Protein AF-A0A958TZC0-F1 (afdb_monomer)

Radius of gyration: 26.28 Å; Cα contacts (8 Å, |Δi|>4): 653; chains: 1; bounding box: 58×45×84 Å

Secondary structure (DSSP, 8-state):
--------------------------------EEEE---SS-EEEEEPPPSSTT-EEEEEETTEEEEEEE--SEEEE-SPPTT-EEEEEEEEE-SS-EEEEEEEEEPPP----EE-S-EEE-SHHHHHHHHTT---EESS-EEEE-TT----GGGTT--EESS-EEEES---SS-TT-TT--EESS-EEEE--TT----GGGGG--EE-S-EEEES-TT----GGGGG--B--S-EEEESSS----GGGSSSS---SEEEE--

Mean predicted aligned error: 11.19 Å

Structure (mmCIF, N/CA/C/O backbone):
data_AF-A0A958TZC0-F1
#
_entry.id   AF-A0A958TZC0-F1
#
loop_
_atom_site.group_PDB
_atom_site.id
_atom_site.type_symbol
_atom_site.label_atom_id
_atom_site.label_alt_id
_atom_site.label_comp_id
_atom_site.label_asym_id
_atom_site.label_entity_id
_atom_site.label_seq_id
_atom_site.pdbx_PDB_ins_code
_atom_site.Cartn_x
_atom_site.Cartn_y
_atom_site.Cartn_z
_atom_site.occupancy
_atom_site.B_iso_or_equiv
_atom_site.auth_seq_id
_atom_site.auth_comp_id
_atom_site.auth_asym_id
_atom_site.auth_atom_id
_atom_site.pdbx_PDB_model_num
ATOM 1 N N . MET A 1 1 ? 0.980 -31.247 -8.560 1.00 36.53 1 MET A N 1
ATOM 2 C CA . MET A 1 1 ? 0.652 -31.003 -9.982 1.00 36.53 1 MET A CA 1
ATOM 3 C C . MET A 1 1 ? 1.939 -30.654 -10.710 1.00 36.53 1 MET A C 1
ATOM 5 O O . MET A 1 1 ? 2.734 -29.902 -10.170 1.00 36.53 1 MET A O 1
ATOM 9 N N . LYS A 1 2 ? 2.202 -31.281 -11.861 1.00 31.52 2 LYS A N 1
ATOM 10 C CA . LYS A 1 2 ? 3.419 -31.061 -12.657 1.00 31.52 2 LYS A CA 1
ATOM 11 C C . LYS A 1 2 ? 3.259 -29.749 -13.431 1.00 31.52 2 LYS A C 1
ATOM 13 O O . LYS A 1 2 ? 2.457 -29.721 -14.360 1.00 31.52 2 LYS A O 1
ATOM 18 N N . TYR A 1 3 ? 3.981 -28.694 -13.067 1.00 36.88 3 TYR A N 1
ATOM 19 C CA . TYR A 1 3 ? 3.984 -27.466 -13.860 1.00 36.88 3 TYR A CA 1
ATOM 20 C C . TYR A 1 3 ? 4.872 -27.660 -15.090 1.00 36.88 3 TYR A C 1
ATOM 22 O O . TYR A 1 3 ? 6.067 -27.936 -14.987 1.00 36.88 3 TYR A O 1
ATOM 30 N N . LYS A 1 4 ? 4.251 -27.583 -16.270 1.00 31.69 4 LYS A N 1
ATOM 31 C CA . LYS A 1 4 ? 4.960 -27.398 -17.535 1.00 31.69 4 LYS A CA 1
ATOM 32 C C . LYS A 1 4 ? 5.464 -25.958 -17.546 1.00 31.69 4 LYS A C 1
ATOM 34 O O . LYS A 1 4 ? 4.662 -25.046 -17.699 1.00 31.69 4 LYS A O 1
ATOM 39 N N . LEU A 1 5 ? 6.772 -25.776 -17.403 1.00 29.75 5 LEU A N 1
ATOM 40 C CA . LEU A 1 5 ? 7.448 -24.529 -17.743 1.00 29.75 5 LEU A CA 1
ATOM 41 C C . LEU A 1 5 ? 7.323 -24.342 -19.266 1.00 29.75 5 LEU A C 1
ATOM 43 O O . LEU A 1 5 ? 8.081 -24.936 -20.034 1.00 29.75 5 LEU A O 1
ATOM 47 N N . LEU A 1 6 ? 6.302 -23.610 -19.717 1.00 31.83 6 LEU A N 1
ATOM 48 C CA . LEU A 1 6 ? 6.205 -23.168 -21.106 1.00 31.83 6 LEU A CA 1
ATOM 49 C C . LEU A 1 6 ? 7.121 -21.956 -21.271 1.00 31.83 6 LEU A C 1
ATOM 51 O O . LEU A 1 6 ? 6.711 -20.818 -21.085 1.00 31.83 6 LEU A O 1
ATOM 55 N N . ILE A 1 7 ? 8.379 -22.221 -21.619 1.00 34.59 7 ILE A N 1
ATOM 56 C CA . ILE A 1 7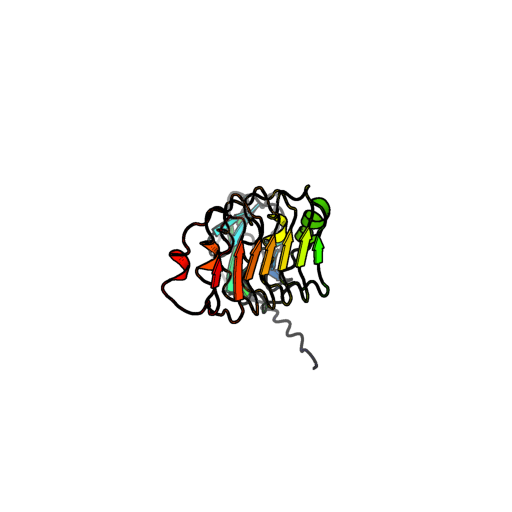 ? 9.281 -21.197 -22.143 1.00 34.59 7 ILE A CA 1
ATOM 57 C C . ILE A 1 7 ? 8.746 -20.822 -23.531 1.00 34.59 7 ILE A C 1
ATOM 59 O O . ILE A 1 7 ? 9.002 -21.522 -24.511 1.00 34.59 7 ILE A O 1
ATOM 63 N N . TYR A 1 8 ? 7.957 -19.751 -23.617 1.00 34.56 8 TYR A N 1
ATOM 64 C CA . TYR A 1 8 ? 7.626 -19.124 -24.894 1.00 34.56 8 TYR A CA 1
ATOM 65 C C . TYR A 1 8 ? 8.795 -18.231 -25.311 1.00 34.56 8 TYR A C 1
ATOM 67 O O . TYR A 1 8 ? 8.808 -17.032 -25.056 1.00 34.56 8 TYR A O 1
ATOM 75 N N . THR A 1 9 ? 9.801 -18.816 -25.960 1.00 36.97 9 THR A N 1
ATOM 76 C CA . THR A 1 9 ? 10.807 -18.036 -26.688 1.00 36.97 9 THR A CA 1
ATOM 77 C C . THR A 1 9 ? 10.150 -17.516 -27.967 1.00 36.97 9 THR A C 1
ATOM 79 O O . THR A 1 9 ? 10.047 -18.231 -28.965 1.00 36.97 9 THR A O 1
ATOM 82 N N . PHE A 1 10 ? 9.634 -16.287 -27.942 1.00 38.75 10 PHE A N 1
ATOM 83 C CA . PHE A 1 10 ? 9.100 -15.640 -29.140 1.00 38.75 10 PHE A CA 1
ATOM 84 C C . PHE A 1 10 ? 10.265 -15.049 -29.947 1.00 38.75 10 PHE A C 1
ATOM 86 O O . PHE A 1 10 ? 10.628 -13.887 -29.799 1.00 38.75 10 PHE A O 1
ATOM 93 N N . LEU A 1 11 ? 10.904 -15.882 -30.774 1.00 37.81 11 LEU A N 1
ATOM 94 C CA . LEU A 1 11 ? 11.972 -15.454 -31.678 1.00 37.81 11 LEU A CA 1
ATOM 95 C C . LEU A 1 11 ? 11.353 -14.859 -32.956 1.00 37.81 11 LEU A C 1
ATOM 97 O O . LEU A 1 11 ? 11.088 -15.578 -33.921 1.00 37.81 11 LEU A O 1
ATOM 101 N N . VAL A 1 12 ? 11.117 -13.545 -32.984 1.00 37.84 12 VAL A N 1
ATOM 102 C CA . VAL A 1 12 ? 10.737 -12.848 -34.225 1.00 37.84 12 VAL A CA 1
ATOM 103 C C . VAL A 1 12 ? 11.993 -12.634 -35.064 1.00 37.84 12 VAL A C 1
ATOM 105 O O . VAL A 1 12 ? 12.707 -11.652 -34.903 1.00 37.84 12 VAL A O 1
ATOM 108 N N . THR A 1 13 ? 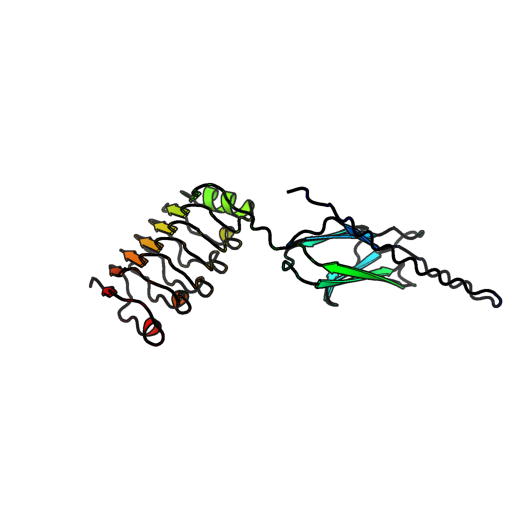12.273 -13.558 -35.982 1.00 36.56 13 THR A N 1
ATOM 109 C CA . THR A 1 13 ? 13.279 -13.339 -37.030 1.00 36.56 13 THR A CA 1
ATOM 110 C C . THR A 1 13 ? 12.600 -12.759 -38.267 1.00 36.56 13 THR A C 1
ATOM 112 O O . THR A 1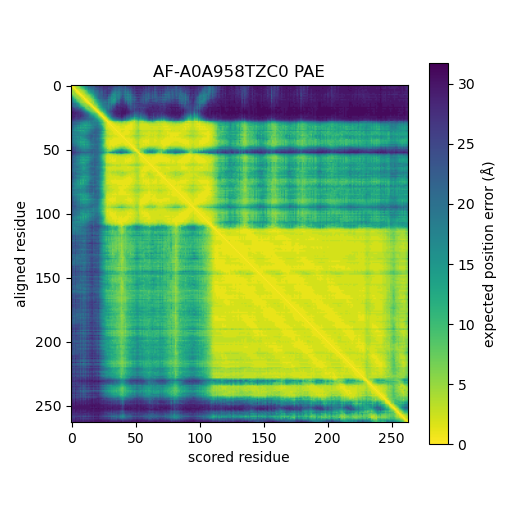 13 ? 12.077 -13.477 -39.115 1.00 36.56 13 THR A O 1
ATOM 115 N N . MET A 1 14 ? 12.596 -11.430 -38.388 1.00 34.50 14 MET A N 1
ATOM 116 C CA . MET A 1 14 ? 12.323 -10.766 -39.666 1.00 34.50 14 MET A CA 1
ATOM 117 C C . MET A 1 14 ? 13.601 -10.811 -40.512 1.00 34.50 14 MET A C 1
ATOM 119 O O . MET A 1 14 ? 14.447 -9.925 -40.435 1.00 34.50 14 MET A O 1
ATOM 123 N N . LEU A 1 15 ? 13.758 -11.864 -41.317 1.00 40.97 15 LEU A N 1
ATOM 124 C CA . LEU A 1 15 ? 14.707 -11.862 -42.430 1.00 40.97 15 LEU A CA 1
ATOM 125 C C . LEU A 1 15 ? 14.067 -11.112 -43.602 1.00 40.97 15 LEU A C 1
ATOM 127 O O . LEU A 1 15 ? 13.291 -11.688 -44.362 1.00 40.97 15 LEU A O 1
ATOM 131 N N . VAL A 1 16 ? 14.405 -9.834 -43.772 1.00 40.12 16 VAL A N 1
ATOM 132 C CA . VAL A 1 16 ? 14.179 -9.143 -45.047 1.00 40.12 16 VAL A CA 1
ATOM 133 C C . VAL A 1 16 ? 15.434 -9.322 -45.892 1.00 40.12 16 VAL A C 1
ATOM 135 O O . VAL A 1 16 ? 16.382 -8.548 -45.815 1.00 40.12 16 VAL A O 1
ATOM 138 N N . GLY A 1 17 ? 15.445 -10.392 -46.683 1.00 39.31 17 GLY A N 1
ATOM 139 C CA . GLY A 1 17 ? 16.346 -10.536 -47.817 1.00 39.31 17 GLY A CA 1
ATOM 140 C C . GLY A 1 17 ? 15.600 -10.159 -49.089 1.00 39.31 17 GLY A C 1
ATOM 141 O O . GLY A 1 17 ? 14.680 -10.869 -49.485 1.00 39.31 17 GLY A O 1
ATOM 142 N N . CYS A 1 18 ? 16.010 -9.076 -49.747 1.00 30.83 18 CYS A N 1
ATOM 143 C CA . CYS A 1 18 ? 15.698 -8.849 -51.154 1.00 30.83 18 CYS A CA 1
ATOM 144 C C . CYS A 1 18 ? 16.937 -8.318 -51.886 1.00 30.83 18 CYS A C 1
ATOM 146 O O . CYS A 1 18 ? 17.699 -7.509 -51.369 1.00 30.83 18 CYS A O 1
ATOM 148 N N . SER A 1 19 ? 17.152 -8.879 -53.071 1.00 44.19 19 SER A N 1
ATOM 149 C CA . SER A 1 19 ? 18.365 -8.851 -53.894 1.00 44.19 19 SER A CA 1
ATOM 150 C C . SER A 1 19 ? 18.426 -7.636 -54.831 1.00 44.19 19 SER A C 1
ATOM 152 O O . SER A 1 19 ? 17.415 -7.392 -55.477 1.00 44.19 19 SER A O 1
ATOM 154 N N . LYS A 1 20 ? 19.636 -7.047 -54.976 1.00 48.00 20 LYS A N 1
ATOM 155 C CA . LYS A 1 20 ? 20.255 -6.319 -56.128 1.00 48.00 20 LYS A CA 1
ATOM 156 C C . LYS A 1 20 ? 19.403 -5.284 -56.890 1.00 48.00 20 LYS A C 1
ATOM 158 O O . LYS A 1 20 ? 18.286 -5.563 -57.280 1.00 48.00 20 LYS A O 1
ATOM 163 N N . ASP A 1 21 ? 19.858 -4.096 -57.274 1.00 48.00 21 ASP A N 1
ATOM 164 C CA . ASP A 1 21 ? 21.173 -3.470 -57.445 1.00 48.00 21 ASP A CA 1
ATOM 165 C C . ASP A 1 21 ? 20.982 -1.956 -57.211 1.00 48.00 21 ASP A C 1
ATOM 167 O O . ASP A 1 21 ? 19.952 -1.402 -57.596 1.00 48.00 21 ASP A O 1
ATOM 171 N N . GLY A 1 22 ? 21.979 -1.274 -56.646 1.00 35.75 22 GLY A N 1
ATOM 172 C CA . GLY A 1 22 ? 21.979 0.187 -56.519 1.00 35.75 22 GLY A CA 1
ATOM 173 C C . GLY A 1 22 ? 22.725 0.637 -55.272 1.00 35.75 22 GLY A C 1
ATOM 174 O O . GLY A 1 22 ? 22.338 0.303 -54.161 1.00 35.75 22 GLY A O 1
ATOM 175 N N . SER A 1 23 ? 23.826 1.348 -55.474 1.00 49.72 23 SER A N 1
ATOM 176 C CA . SER A 1 23 ? 24.678 1.926 -54.440 1.00 49.72 23 SER A CA 1
ATOM 177 C C . SER A 1 23 ? 23.925 2.912 -53.542 1.00 49.72 23 SER A C 1
ATOM 179 O O . SER A 1 23 ? 23.722 4.052 -53.944 1.00 49.72 23 SER A O 1
ATOM 181 N N . ASP A 1 24 ? 23.596 2.478 -52.331 1.00 38.50 24 ASP A N 1
ATOM 182 C CA . ASP A 1 24 ? 23.462 3.311 -51.138 1.00 38.50 24 ASP A CA 1
ATOM 183 C C . ASP A 1 24 ? 23.944 2.444 -49.974 1.00 38.50 24 ASP A C 1
ATOM 185 O O . ASP A 1 24 ? 23.228 1.568 -49.490 1.00 38.50 24 ASP A O 1
ATOM 189 N N . ASP A 1 25 ? 25.196 2.639 -49.561 1.00 45.25 25 ASP A N 1
ATOM 190 C CA . ASP A 1 25 ? 25.743 2.024 -48.350 1.00 45.25 25 ASP A CA 1
ATOM 191 C C . ASP A 1 25 ? 25.171 2.793 -47.146 1.00 45.25 25 ASP A C 1
ATOM 193 O O . ASP A 1 25 ? 25.855 3.550 -46.465 1.00 45.25 25 ASP A O 1
ATOM 197 N N . ASN A 1 26 ? 23.853 2.692 -46.954 1.00 46.41 26 ASN A N 1
ATOM 198 C CA . ASN A 1 26 ? 23.184 3.160 -45.752 1.00 46.41 26 ASN A CA 1
ATOM 199 C C . ASN A 1 26 ? 23.242 2.012 -44.745 1.00 46.41 26 ASN A C 1
ATOM 201 O O . ASN A 1 26 ? 22.294 1.235 -44.598 1.00 46.41 26 ASN A O 1
ATOM 205 N N . THR A 1 27 ? 24.405 1.839 -44.118 1.00 51.59 27 THR A N 1
ATOM 206 C CA . THR A 1 27 ? 24.628 0.812 -43.099 1.00 51.59 27 THR A CA 1
ATOM 207 C C . THR A 1 27 ? 23.952 1.216 -41.792 1.00 51.59 27 THR A C 1
ATOM 209 O O . THR A 1 27 ? 24.618 1.473 -40.793 1.00 51.59 27 THR A O 1
ATOM 212 N N . SER A 1 28 ? 22.617 1.256 -41.781 1.00 66.81 28 SER A N 1
ATOM 213 C CA . SER A 1 28 ? 21.858 1.296 -40.533 1.00 66.81 28 SER A CA 1
ATOM 214 C C . SER A 1 28 ? 22.276 0.093 -39.689 1.00 66.81 28 SER A C 1
ATOM 216 O O . SER A 1 28 ? 22.182 -1.061 -40.118 1.00 66.81 28 SER A O 1
ATOM 218 N N . PHE A 1 29 ? 22.797 0.359 -38.494 1.00 82.50 29 PHE A N 1
ATOM 219 C CA . PHE A 1 29 ? 23.205 -0.697 -37.582 1.00 82.50 29 PHE A CA 1
ATOM 220 C C . PHE A 1 29 ? 21.970 -1.399 -37.002 1.00 82.50 29 PHE A C 1
ATOM 222 O O . PHE A 1 29 ? 20.960 -0.775 -36.670 1.00 82.50 29 PH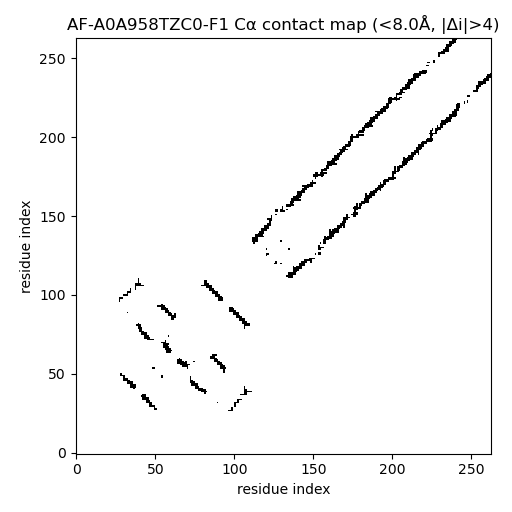E A O 1
ATOM 229 N N . THR A 1 30 ? 22.059 -2.716 -36.836 1.00 85.12 30 THR A N 1
ATOM 230 C CA . THR A 1 30 ? 20.969 -3.534 -36.289 1.00 85.12 30 THR A CA 1
ATOM 231 C C . THR A 1 30 ? 21.311 -4.047 -34.899 1.00 85.12 30 THR A C 1
ATOM 233 O O . THR A 1 30 ? 22.463 -4.378 -34.620 1.00 85.12 30 THR A O 1
ATOM 236 N N . PHE A 1 31 ? 20.299 -4.199 -34.053 1.00 92.88 31 PHE A N 1
ATOM 237 C CA . PHE A 1 31 ? 20.400 -4.906 -32.781 1.00 92.88 31 PHE A CA 1
ATOM 238 C C . PHE A 1 31 ? 19.139 -5.733 -32.537 1.00 92.88 31 PHE A C 1
ATOM 240 O O . PHE A 1 31 ? 18.144 -5.579 -33.241 1.00 92.88 31 PHE A O 1
ATOM 247 N N . GLN A 1 32 ? 19.205 -6.640 -31.568 1.00 93.81 32 GLN A N 1
ATOM 248 C CA . GLN A 1 32 ? 18.103 -7.516 -31.181 1.00 93.81 32 GLN A CA 1
ATOM 249 C C . GLN A 1 32 ? 17.691 -7.204 -29.751 1.00 93.81 32 GLN A C 1
ATOM 251 O O . GLN A 1 32 ? 18.552 -6.912 -28.924 1.00 93.81 32 GLN A O 1
ATOM 256 N N . VAL A 1 33 ? 16.391 -7.280 -29.480 1.00 97.00 33 VAL A N 1
ATOM 257 C CA . VAL A 1 33 ? 15.803 -7.074 -28.155 1.00 97.00 33 VAL A CA 1
ATOM 258 C C . VAL A 1 33 ? 15.155 -8.376 -27.709 1.00 97.00 33 VAL A C 1
ATOM 260 O O . VAL A 1 33 ? 14.454 -9.021 -28.485 1.00 97.00 33 VAL A O 1
ATOM 263 N N . GLU A 1 34 ? 15.374 -8.743 -26.455 1.00 97.44 34 GLU A N 1
ATOM 264 C CA . GLU A 1 34 ? 14.786 -9.911 -25.819 1.00 97.44 34 GLU A CA 1
ATOM 265 C C . GLU A 1 34 ? 14.192 -9.512 -24.468 1.00 97.44 34 GLU A C 1
ATOM 267 O O . GLU A 1 34 ? 14.785 -8.734 -23.717 1.00 97.44 34 GLU A O 1
ATOM 272 N N . VAL A 1 35 ? 13.016 -10.054 -24.156 1.00 97.88 35 VAL A N 1
ATOM 273 C CA . VAL A 1 35 ? 12.396 -9.917 -22.837 1.00 97.88 35 VAL A CA 1
ATOM 274 C C . VAL A 1 35 ? 12.705 -11.170 -22.021 1.00 97.88 35 VAL A C 1
ATOM 276 O O . VAL A 1 35 ? 12.524 -12.288 -22.502 1.00 97.88 35 VAL A O 1
ATOM 279 N N . GLN A 1 36 ? 13.147 -10.986 -20.782 1.00 96.50 36 GLN A N 1
ATOM 280 C CA . GLN A 1 36 ? 13.489 -12.043 -19.834 1.00 96.50 36 GLN A CA 1
ATOM 281 C C . GLN A 1 36 ? 13.021 -11.672 -18.421 1.00 96.50 36 GLN A C 1
ATOM 283 O O . GLN A 1 36 ? 12.733 -10.509 -18.135 1.00 96.50 36 GLN A O 1
ATOM 288 N N . ASN A 1 37 ? 12.993 -12.657 -17.516 1.00 94.31 37 ASN A N 1
ATOM 289 C CA . ASN A 1 37 ? 12.655 -12.468 -16.097 1.00 94.31 37 ASN A CA 1
ATOM 290 C C . ASN A 1 37 ? 11.347 -11.684 -15.896 1.00 94.31 37 ASN A C 1
ATOM 292 O O . ASN A 1 37 ? 11.311 -10.715 -15.138 1.00 94.31 37 ASN A O 1
ATOM 296 N N . VAL A 1 38 ? 10.304 -12.059 -16.639 1.00 95.12 38 VAL A N 1
ATOM 297 C CA . VAL A 1 38 ? 8.970 -11.487 -16.452 1.00 95.12 38 VAL A CA 1
ATOM 298 C C . VAL A 1 38 ? 8.378 -12.075 -15.178 1.00 95.12 38 VAL A C 1
ATOM 300 O O . VAL A 1 38 ? 8.413 -13.286 -15.000 1.00 95.12 38 VAL A O 1
ATOM 303 N N . THR A 1 39 ? 7.877 -11.217 -14.300 1.00 92.44 39 THR A N 1
ATOM 304 C CA . THR A 1 39 ? 7.119 -11.579 -13.100 1.00 92.44 39 THR A CA 1
ATOM 305 C C . THR A 1 39 ? 5.747 -10.904 -13.153 1.00 92.44 39 THR A C 1
ATOM 307 O O . THR A 1 39 ? 5.386 -10.260 -14.141 1.00 92.44 39 THR A O 1
ATOM 310 N N . ASP A 1 40 ? 4.978 -11.007 -12.076 1.00 88.56 40 ASP A N 1
ATOM 311 C CA . ASP A 1 40 ? 3.735 -10.261 -11.862 1.00 88.56 40 ASP A CA 1
ATOM 312 C C . ASP A 1 40 ? 3.928 -8.728 -11.830 1.00 88.56 40 ASP A C 1
ATOM 314 O O . ASP A 1 40 ? 2.976 -7.987 -12.042 1.00 88.56 40 ASP A O 1
ATOM 318 N N . ARG A 1 41 ? 5.147 -8.234 -11.573 1.00 90.69 41 ARG A N 1
ATOM 319 C CA . ARG A 1 41 ? 5.422 -6.804 -11.317 1.00 90.69 41 ARG A CA 1
ATOM 320 C C . ARG A 1 41 ? 6.704 -6.260 -11.936 1.00 90.69 41 ARG A C 1
ATOM 322 O O . ARG A 1 41 ? 7.036 -5.088 -11.741 1.00 90.69 41 ARG A O 1
ATOM 329 N N . ALA A 1 42 ? 7.444 -7.093 -12.655 1.00 94.81 42 ALA A N 1
ATOM 330 C CA . ALA A 1 42 ? 8.689 -6.698 -13.285 1.00 94.81 42 ALA A CA 1
ATOM 331 C C . ALA A 1 42 ? 8.917 -7.432 -14.606 1.00 94.81 42 ALA A C 1
ATOM 333 O O . ALA A 1 42 ? 8.393 -8.516 -14.840 1.00 94.81 42 ALA A O 1
ATOM 334 N N . ALA A 1 43 ? 9.731 -6.837 -15.469 1.00 97.44 43 ALA A N 1
ATOM 335 C CA . ALA A 1 43 ? 10.265 -7.496 -16.651 1.00 97.44 43 ALA A CA 1
ATOM 336 C C . ALA A 1 43 ? 11.616 -6.884 -16.996 1.00 97.44 43 ALA A C 1
ATOM 338 O O . ALA A 1 43 ? 11.804 -5.670 -16.906 1.00 97.44 43 ALA A O 1
ATOM 339 N N . THR A 1 44 ? 12.566 -7.716 -17.410 1.00 98.38 44 THR A N 1
ATOM 340 C CA . THR A 1 44 ? 13.871 -7.245 -17.872 1.00 98.38 44 THR A CA 1
ATOM 341 C C . THR A 1 44 ? 13.930 -7.312 -19.387 1.00 98.38 44 THR A C 1
ATOM 343 O O . THR A 1 44 ? 13.681 -8.353 -19.985 1.00 98.38 44 THR A O 1
ATOM 346 N N . VAL A 1 45 ? 14.287 -6.200 -20.015 1.00 98.19 45 VAL A N 1
ATOM 347 C CA . VAL A 1 45 ? 14.533 -6.126 -21.452 1.00 98.19 45 VAL A CA 1
ATOM 348 C C . VAL A 1 45 ? 16.025 -5.996 -21.670 1.00 98.19 45 VAL A C 1
ATOM 350 O O . VAL A 1 45 ? 16.648 -5.063 -21.175 1.00 98.19 45 VAL A O 1
ATOM 353 N N . ILE A 1 46 ? 16.596 -6.938 -22.410 1.00 97.88 46 ILE A N 1
ATOM 354 C CA . ILE A 1 46 ? 18.017 -6.988 -22.747 1.00 97.88 46 ILE A CA 1
ATOM 355 C C . ILE A 1 46 ? 18.144 -6.815 -24.252 1.00 97.88 46 ILE A C 1
ATOM 357 O O . ILE A 1 46 ? 17.285 -7.249 -25.016 1.00 97.88 46 ILE A O 1
ATOM 361 N N . TRP A 1 47 ? 19.219 -6.179 -24.699 1.00 96.19 47 TRP A N 1
ATOM 362 C CA . TRP A 1 47 ? 19.499 -6.066 -26.118 1.00 96.19 47 TRP A CA 1
ATOM 363 C C . TRP A 1 47 ? 20.969 -6.260 -26.461 1.00 96.19 47 TRP A C 1
ATOM 365 O O . TRP A 1 47 ? 21.871 -6.087 -25.632 1.00 96.19 47 TRP A O 1
ATOM 375 N N . THR A 1 48 ? 21.221 -6.656 -27.709 1.00 94.50 48 THR A N 1
ATOM 376 C CA . THR A 1 48 ? 22.582 -6.731 -28.241 1.00 94.50 48 THR A CA 1
ATOM 377 C C . THR A 1 48 ? 23.120 -5.326 -28.486 1.00 94.50 48 THR A C 1
ATOM 379 O O . THR A 1 48 ? 22.380 -4.401 -28.817 1.00 94.50 48 THR A O 1
ATOM 382 N N . ARG A 1 49 ? 24.429 -5.138 -28.303 1.00 87.81 49 ARG A N 1
ATOM 383 C CA . ARG A 1 49 ? 25.079 -3.870 -28.648 1.00 87.81 49 ARG A CA 1
ATOM 384 C C . ARG A 1 49 ? 25.445 -3.903 -30.135 1.00 87.81 49 ARG A C 1
ATOM 386 O O . ARG A 1 49 ? 26.184 -4.812 -30.515 1.00 87.81 49 ARG A O 1
ATOM 393 N N . PRO A 1 50 ? 24.959 -2.961 -30.961 1.00 81.06 50 PRO A N 1
ATOM 394 C CA . PRO A 1 50 ? 25.422 -2.841 -32.336 1.00 81.06 50 PRO A CA 1
ATOM 395 C C . PRO A 1 50 ? 26.920 -2.511 -32.386 1.00 81.06 50 PRO A C 1
ATOM 397 O O . PRO A 1 50 ? 27.454 -1.880 -31.469 1.00 81.06 50 PRO A O 1
ATOM 400 N N . GLU A 1 51 ? 27.596 -2.921 -33.459 1.00 73.25 51 GLU A N 1
ATOM 401 C CA . GLU A 1 51 ? 28.992 -2.544 -33.692 1.00 73.25 51 GLU A CA 1
ATOM 402 C C . GLU A 1 51 ? 29.095 -1.040 -33.990 1.00 73.25 51 GLU A C 1
ATOM 404 O O . GLU A 1 51 ? 28.408 -0.516 -34.863 1.00 73.25 51 GLU A O 1
ATOM 409 N N . GLY A 1 52 ? 29.942 -0.333 -33.238 1.00 65.31 52 GLY A N 1
ATOM 410 C CA . GLY A 1 52 ? 30.133 1.112 -33.370 1.00 65.31 52 GLY A CA 1
ATOM 411 C C . GLY A 1 52 ? 30.446 1.778 -32.032 1.00 65.31 52 GLY A C 1
ATOM 412 O O . GLY A 1 52 ? 29.855 1.468 -30.996 1.00 65.31 52 GLY A O 1
ATOM 413 N N . SER A 1 53 ? 31.407 2.702 -32.020 1.00 63.97 53 SER A N 1
ATOM 414 C CA . SER A 1 53 ? 31.759 3.439 -30.807 1.00 63.97 53 SER A CA 1
ATOM 415 C C . SER A 1 53 ? 30.789 4.602 -30.606 1.00 63.97 53 SER A C 1
ATOM 417 O O . SER A 1 53 ? 30.789 5.529 -31.412 1.00 63.97 53 SER A O 1
ATOM 419 N N . ASN A 1 54 ? 30.048 4.564 -29.491 1.00 81.06 54 ASN A N 1
ATOM 420 C CA . ASN A 1 54 ? 29.143 5.603 -28.968 1.00 81.06 54 ASN A CA 1
ATOM 421 C C . ASN A 1 54 ? 27.647 5.464 -29.319 1.00 81.06 54 ASN A C 1
ATOM 423 O O . ASN A 1 54 ? 26.997 6.447 -29.663 1.00 81.06 54 ASN A O 1
ATOM 427 N N . ILE A 1 55 ? 27.085 4.261 -29.155 1.00 90.50 55 ILE A N 1
ATOM 428 C CA . ILE A 1 55 ? 25.628 4.075 -29.129 1.00 90.50 55 ILE A CA 1
ATOM 429 C C . ILE A 1 55 ? 25.054 4.517 -27.776 1.00 90.50 55 ILE A C 1
ATOM 431 O O . ILE A 1 55 ? 25.573 4.141 -26.719 1.00 90.50 55 ILE A O 1
ATOM 435 N N . THR A 1 56 ? 23.967 5.281 -27.811 1.00 94.38 56 THR A N 1
ATOM 436 C CA . THR A 1 56 ? 23.079 5.513 -26.666 1.00 94.38 56 THR A CA 1
ATOM 437 C C . THR A 1 56 ? 21.677 5.003 -26.969 1.00 94.38 56 THR A C 1
ATOM 439 O O . THR A 1 56 ? 21.300 4.837 -28.130 1.00 94.38 56 THR A O 1
ATOM 442 N N . TYR A 1 57 ? 20.910 4.740 -25.914 1.00 95.62 57 TYR A N 1
ATOM 443 C CA . TYR A 1 57 ? 19.572 4.176 -26.002 1.00 95.62 57 TYR A CA 1
ATOM 444 C C . TYR A 1 57 ? 18.530 5.098 -25.370 1.00 95.62 57 TYR A C 1
ATOM 446 O O . TYR A 1 57 ? 18.795 5.802 -24.391 1.00 95.62 57 TYR A O 1
ATOM 454 N N . GLN A 1 58 ? 17.332 5.058 -25.934 1.00 97.88 58 GLN A N 1
ATOM 455 C CA . GLN A 1 58 ? 16.101 5.498 -25.299 1.00 97.88 58 GLN A CA 1
ATOM 456 C C . GLN A 1 58 ? 15.234 4.268 -25.042 1.00 97.88 58 GLN A C 1
ATOM 458 O O . GLN A 1 58 ? 15.085 3.422 -25.929 1.00 97.88 58 GLN A O 1
ATOM 463 N N . VAL A 1 59 ? 14.686 4.172 -23.835 1.00 98.38 59 VAL A N 1
ATOM 464 C CA . VAL A 1 59 ? 13.827 3.065 -23.405 1.00 98.38 59 VAL A CA 1
ATOM 465 C C . VAL A 1 59 ? 12.408 3.590 -23.282 1.00 98.38 59 VAL A C 1
ATOM 467 O O . VAL A 1 59 ? 12.185 4.584 -22.593 1.00 98.38 59 VAL A O 1
ATOM 470 N N . TYR A 1 60 ? 11.462 2.925 -23.939 1.00 98.38 60 TYR A N 1
ATOM 471 C CA . TYR A 1 60 ? 10.049 3.278 -23.884 1.00 98.38 60 TYR A CA 1
ATOM 472 C C . TYR A 1 60 ? 9.198 2.106 -23.405 1.00 98.38 60 TYR A C 1
ATOM 474 O O . TYR A 1 60 ? 9.437 0.967 -23.816 1.00 98.38 60 TYR A O 1
ATOM 482 N N . LEU A 1 61 ? 8.157 2.409 -22.632 1.00 98.06 61 LEU A N 1
ATOM 483 C CA . LEU A 1 61 ? 7.111 1.474 -22.220 1.00 98.06 61 LEU A CA 1
ATOM 484 C C . LEU A 1 61 ? 5.748 2.149 -22.417 1.00 98.06 61 LEU A C 1
ATOM 486 O O . LEU A 1 61 ? 5.562 3.277 -21.986 1.00 98.06 61 LEU A O 1
ATOM 490 N N . ASN A 1 62 ? 4.815 1.486 -23.101 1.00 95.50 62 ASN A N 1
ATOM 491 C CA . ASN A 1 62 ? 3.496 2.016 -23.472 1.00 95.50 62 ASN A CA 1
ATOM 492 C C . ASN A 1 62 ? 3.563 3.428 -24.092 1.00 95.50 62 ASN A C 1
ATOM 494 O O . ASN A 1 62 ? 2.781 4.311 -23.757 1.00 95.50 62 ASN A O 1
ATOM 498 N N . ASP A 1 63 ? 4.540 3.626 -24.985 1.00 92.31 63 ASP A N 1
ATOM 499 C CA . ASP A 1 63 ? 4.889 4.895 -25.643 1.00 92.31 63 ASP A CA 1
ATOM 500 C C . ASP A 1 63 ? 5.405 6.034 -24.740 1.00 92.31 63 ASP A C 1
ATOM 502 O O . ASP A 1 63 ? 5.785 7.088 -25.255 1.00 92.31 63 ASP A O 1
ATOM 506 N N . GLU A 1 64 ? 5.544 5.813 -23.434 1.00 97.12 64 GLU A N 1
ATOM 507 C CA . GLU A 1 64 ? 6.190 6.745 -22.509 1.00 97.12 64 GLU A CA 1
ATOM 508 C C . GLU A 1 64 ? 7.716 6.576 -22.524 1.00 97.12 64 GLU A C 1
ATOM 510 O O . GLU A 1 64 ? 8.227 5.455 -22.562 1.00 97.12 64 GLU A O 1
ATOM 515 N N . LEU A 1 65 ? 8.458 7.692 -22.518 1.00 97.44 65 LEU A N 1
ATOM 516 C CA . LEU A 1 65 ? 9.921 7.692 -22.427 1.00 97.44 65 LEU A CA 1
ATOM 517 C C . LEU A 1 65 ? 10.343 7.457 -20.974 1.00 97.44 65 LEU A C 1
ATOM 519 O O . LEU A 1 65 ? 10.155 8.329 -20.133 1.00 97.44 65 LEU A O 1
ATOM 523 N N . ILE A 1 66 ? 10.971 6.314 -20.717 1.00 97.75 66 ILE A N 1
ATOM 524 C CA . ILE A 1 66 ? 11.411 5.907 -19.379 1.00 97.75 66 ILE A CA 1
ATOM 525 C C . ILE A 1 66 ? 12.855 6.336 -19.115 1.00 97.75 66 ILE A C 1
ATOM 527 O O . ILE A 1 66 ? 13.167 6.861 -18.054 1.00 97.75 66 ILE A O 1
ATOM 531 N N . GLU A 1 67 ? 13.739 6.149 -20.096 1.00 96.81 67 GLU A N 1
ATOM 532 C CA . GLU A 1 67 ? 15.151 6.523 -19.986 1.00 96.81 67 GLU A CA 1
ATOM 533 C C . GLU A 1 67 ? 15.678 7.123 -21.280 1.00 96.81 67 GLU A C 1
ATOM 535 O O . GLU A 1 67 ? 15.268 6.740 -22.379 1.00 96.81 67 GLU A O 1
ATOM 540 N N . SER A 1 68 ? 16.649 8.028 -21.154 1.00 95.38 68 SER A N 1
ATOM 541 C CA . SER A 1 68 ? 17.286 8.693 -22.293 1.00 95.38 68 SER A CA 1
ATOM 542 C C . SER A 1 68 ? 18.802 8.742 -22.150 1.00 95.38 68 SER A C 1
ATOM 544 O O . SER A 1 68 ? 19.343 8.749 -21.048 1.00 95.38 68 SER A O 1
ATOM 546 N N . SER A 1 69 ? 19.513 8.785 -23.281 1.00 92.25 69 SER A N 1
ATOM 547 C CA . SER A 1 69 ? 20.986 8.745 -23.309 1.00 92.25 69 SER A CA 1
ATOM 548 C C . SER A 1 69 ? 21.582 7.548 -22.547 1.00 92.25 69 SER A C 1
ATOM 550 O O . SER A 1 69 ? 22.718 7.602 -22.070 1.00 92.25 69 SER A O 1
ATOM 552 N N . TYR A 1 70 ? 20.819 6.459 -22.446 1.00 93.56 70 TYR A N 1
ATOM 553 C CA . TYR A 1 70 ? 21.151 5.283 -21.660 1.00 93.56 70 TYR A CA 1
ATOM 554 C C . TYR A 1 70 ? 22.285 4.500 -22.325 1.00 93.56 70 TYR A C 1
ATOM 556 O O . TYR A 1 70 ? 22.371 4.434 -23.550 1.00 93.56 70 TYR A O 1
ATOM 564 N N . ARG A 1 71 ? 23.202 3.934 -21.535 1.00 93.06 71 ARG A N 1
ATOM 565 C CA . ARG A 1 71 ? 24.430 3.292 -22.055 1.00 93.06 71 ARG A CA 1
ATOM 566 C C . ARG A 1 71 ? 24.567 1.819 -21.697 1.00 93.06 71 ARG A C 1
ATOM 568 O O . ARG A 1 71 ? 25.494 1.163 -22.177 1.00 93.06 71 ARG A O 1
ATOM 575 N N . GLN A 1 72 ? 23.671 1.304 -20.861 1.00 94.19 72 GLN A N 1
ATOM 576 C CA . GLN A 1 72 ? 23.582 -0.134 -20.646 1.00 94.19 72 GLN A CA 1
ATOM 577 C C . GLN A 1 72 ? 22.775 -0.769 -21.772 1.00 94.19 72 GLN A C 1
ATOM 579 O O . GLN A 1 72 ? 22.161 -0.085 -22.586 1.00 94.19 72 GLN A O 1
ATOM 584 N N . ASN A 1 73 ? 22.822 -2.092 -21.823 1.00 94.56 73 ASN A N 1
ATOM 585 C CA . ASN A 1 73 ? 22.100 -2.898 -22.799 1.00 94.56 73 ASN A CA 1
ATOM 586 C C . ASN A 1 73 ? 21.071 -3.821 -22.133 1.00 94.56 73 ASN A C 1
ATOM 588 O O . ASN A 1 73 ? 20.765 -4.895 -22.638 1.00 94.56 73 ASN A O 1
ATOM 592 N N . THR A 1 74 ? 20.617 -3.417 -20.951 1.00 97.12 74 THR A N 1
ATOM 593 C CA . THR A 1 74 ? 19.572 -4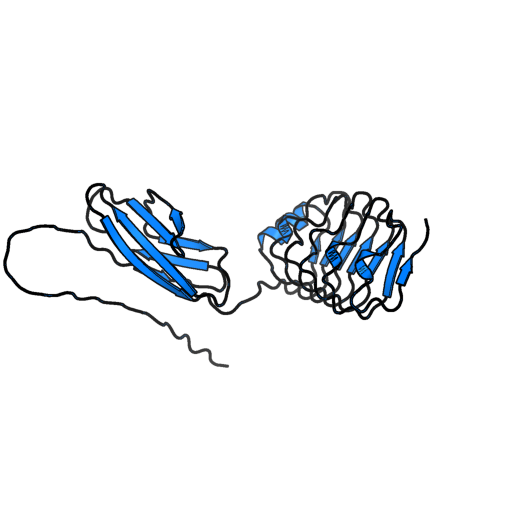.070 -20.174 1.00 97.12 74 THR A CA 1
ATOM 594 C C . THR A 1 74 ? 18.823 -3.009 -19.386 1.00 97.12 74 THR A C 1
ATOM 596 O O . THR A 1 74 ? 19.447 -2.059 -18.914 1.00 97.12 74 THR A O 1
ATOM 599 N N . TYR A 1 75 ? 17.516 -3.165 -19.244 1.00 98.00 75 TYR A N 1
ATOM 600 C CA . TYR A 1 75 ? 16.683 -2.342 -18.382 1.00 98.00 75 TYR A CA 1
ATOM 601 C C . TYR A 1 75 ? 15.638 -3.225 -17.703 1.00 98.00 75 TYR A C 1
ATOM 603 O O . TYR A 1 75 ? 14.980 -4.024 -18.369 1.00 98.00 75 TYR A O 1
ATOM 611 N N . THR A 1 76 ? 15.474 -3.081 -16.390 1.00 98.00 76 THR A N 1
ATOM 612 C CA . THR A 1 76 ? 14.431 -3.782 -15.634 1.00 98.00 76 THR A CA 1
ATOM 613 C C . THR A 1 76 ? 13.323 -2.800 -15.303 1.00 98.00 76 THR A C 1
ATOM 615 O O . THR A 1 76 ? 13.528 -1.868 -14.531 1.00 98.00 76 THR A O 1
ATOM 618 N N . PHE A 1 77 ? 12.146 -3.032 -15.876 1.00 97.12 77 PHE A N 1
ATOM 619 C CA . PHE A 1 77 ? 10.923 -2.368 -15.455 1.00 97.12 77 PHE A CA 1
ATOM 620 C C . PHE A 1 77 ? 10.450 -2.995 -14.146 1.00 97.12 77 PHE A C 1
ATOM 622 O O . PHE A 1 77 ? 10.423 -4.221 -14.028 1.00 97.12 77 PHE A O 1
ATOM 629 N N . THR A 1 78 ? 10.072 -2.164 -13.183 1.00 92.38 78 THR A N 1
ATOM 630 C CA . THR A 1 78 ? 9.499 -2.563 -11.891 1.00 92.38 78 THR A CA 1
ATOM 631 C C . THR A 1 78 ? 8.185 -1.815 -11.663 1.00 92.38 78 THR A C 1
ATOM 633 O O . THR A 1 78 ? 7.885 -0.857 -12.375 1.00 92.38 78 THR A O 1
ATOM 636 N N . GLY A 1 79 ? 7.377 -2.260 -10.697 1.00 83.38 79 GLY A N 1
ATOM 637 C CA . GLY A 1 79 ? 6.087 -1.628 -10.396 1.00 83.38 79 GLY A CA 1
ATOM 638 C C . GLY A 1 79 ? 5.027 -1.829 -11.484 1.00 83.38 79 GLY A C 1
ATOM 639 O O . GLY A 1 79 ? 4.107 -1.024 -11.604 1.00 83.38 79 GLY A O 1
ATOM 640 N N . LEU A 1 80 ? 5.161 -2.879 -12.298 1.00 91.62 80 LEU A N 1
ATOM 641 C CA . LEU A 1 80 ? 4.171 -3.232 -13.311 1.00 91.62 80 LEU A CA 1
ATOM 642 C C . LEU A 1 80 ? 2.903 -3.800 -12.658 1.00 91.62 80 LEU A C 1
ATOM 644 O O . LEU A 1 80 ? 2.953 -4.381 -11.575 1.00 91.62 80 LEU A O 1
ATOM 648 N N . LEU A 1 81 ? 1.769 -3.651 -13.340 1.00 85.81 81 LEU A N 1
ATOM 649 C CA . LEU A 1 81 ? 0.525 -4.330 -12.994 1.00 85.81 81 LEU A CA 1
ATOM 650 C C . LEU A 1 81 ? 0.624 -5.795 -13.428 1.00 85.81 81 LEU A C 1
ATOM 652 O O . LEU A 1 81 ? 1.108 -6.074 -14.526 1.00 85.81 81 LEU A O 1
ATOM 656 N N . SER A 1 82 ? 0.145 -6.718 -12.598 1.00 86.81 82 SER A N 1
ATOM 657 C CA . SER A 1 82 ? 0.047 -8.145 -12.926 1.00 86.81 82 SER A CA 1
ATOM 658 C C . SER A 1 82 ? -1.007 -8.404 -13.998 1.00 86.81 82 SER A C 1
ATOM 660 O O . SER A 1 82 ? -1.880 -7.563 -14.225 1.00 86.81 82 SER A O 1
ATOM 662 N N . GLU A 1 83 ? -0.925 -9.555 -14.669 1.00 89.12 83 GLU A N 1
ATOM 663 C CA . GLU A 1 83 ? -1.882 -9.975 -15.709 1.00 89.12 83 GLU A CA 1
ATOM 664 C C . GLU A 1 83 ? -2.136 -8.902 -16.791 1.00 89.12 83 GLU A C 1
ATOM 666 O O . GLU A 1 83 ? -3.221 -8.798 -17.367 1.00 89.12 83 GLU A O 1
ATOM 671 N N . THR A 1 84 ? -1.131 -8.068 -17.065 1.00 93.31 84 THR A N 1
ATOM 672 C CA . THR A 1 84 ? -1.245 -6.886 -17.922 1.00 93.31 84 THR A CA 1
ATOM 673 C C . THR A 1 84 ? -0.290 -6.996 -19.103 1.00 93.31 84 THR A C 1
ATOM 675 O O . THR A 1 84 ? 0.885 -7.344 -18.966 1.00 93.31 84 THR A O 1
ATOM 678 N N . SER A 1 85 ? -0.797 -6.677 -20.293 1.00 97.00 85 SER A N 1
ATOM 679 C CA . SER A 1 85 ? 0.011 -6.598 -21.506 1.00 97.00 85 SER A CA 1
ATOM 680 C C . SER A 1 85 ? 0.747 -5.267 -21.584 1.00 97.00 85 SER A C 1
ATOM 682 O O . SER A 1 85 ? 0.135 -4.200 -21.541 1.00 97.00 85 SER A O 1
ATOM 684 N N . TYR A 1 86 ? 2.056 -5.345 -21.788 1.00 97.56 86 TYR A N 1
ATOM 685 C CA . TYR A 1 86 ? 2.922 -4.204 -22.031 1.00 97.56 86 TYR A CA 1
ATOM 686 C C . TYR A 1 86 ? 3.547 -4.299 -23.415 1.00 97.56 86 TYR A C 1
ATOM 688 O O . TYR A 1 86 ? 3.911 -5.375 -23.898 1.00 97.56 86 TYR A O 1
ATOM 696 N N . SER A 1 87 ? 3.718 -3.142 -24.043 1.00 97.88 87 SER A N 1
ATOM 697 C CA . SER A 1 87 ? 4.507 -3.008 -25.263 1.00 97.88 87 SER A CA 1
ATOM 698 C C . SER A 1 87 ? 5.492 -1.865 -25.102 1.00 97.88 87 SER A C 1
ATOM 700 O O . SER A 1 87 ? 5.246 -0.917 -24.363 1.00 97.88 87 SER A O 1
ATOM 702 N N . GLY A 1 88 ? 6.632 -1.952 -25.763 1.00 97.81 88 GLY A N 1
ATOM 703 C CA . GLY A 1 88 ? 7.654 -0.930 -25.663 1.00 97.81 88 GLY A CA 1
ATOM 704 C C . GLY A 1 88 ? 8.602 -0.971 -26.839 1.00 97.81 88 GLY A C 1
ATOM 705 O O . GLY A 1 88 ? 8.453 -1.763 -27.772 1.00 97.81 88 GLY A O 1
ATOM 706 N N . LYS A 1 89 ? 9.575 -0.070 -26.810 1.00 98.00 89 LYS A N 1
ATOM 707 C 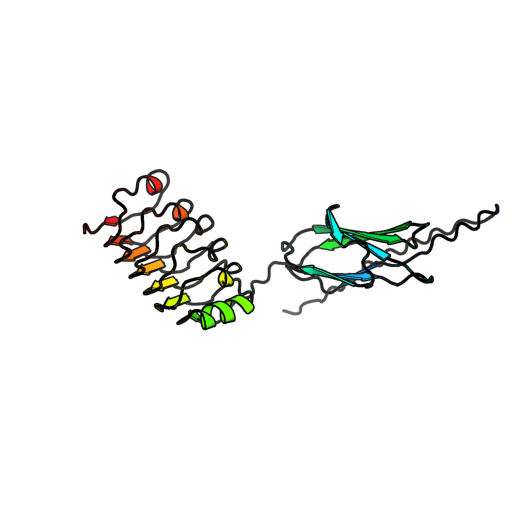CA . LYS A 1 89 ? 10.597 0.018 -27.849 1.00 98.00 89 LYS A CA 1
ATOM 708 C C . LYS A 1 89 ? 11.909 0.503 -27.267 1.00 98.00 89 LYS A C 1
ATOM 710 O O . LYS A 1 89 ? 11.937 1.346 -26.373 1.00 98.00 89 LYS A O 1
ATOM 715 N N . ILE A 1 90 ? 12.992 -0.032 -27.805 1.00 97.62 90 ILE A N 1
ATOM 716 C CA . ILE A 1 90 ? 14.340 0.473 -27.584 1.00 97.62 90 ILE A CA 1
ATOM 717 C C . ILE A 1 90 ? 14.735 1.217 -28.849 1.00 97.62 90 ILE A C 1
ATOM 719 O O . ILE A 1 90 ? 14.655 0.656 -29.942 1.00 97.62 90 ILE A O 1
ATOM 723 N N . THR A 1 91 ? 15.156 2.470 -28.711 1.00 95.69 91 THR A N 1
ATOM 724 C CA . THR A 1 91 ? 15.721 3.252 -29.815 1.00 95.69 91 THR A CA 1
ATOM 725 C C . THR A 1 91 ? 17.199 3.454 -29.551 1.00 95.69 91 THR A C 1
ATOM 727 O O . THR A 1 91 ? 17.570 4.085 -28.568 1.00 95.69 91 THR A O 1
ATOM 730 N N . ALA A 1 92 ? 18.041 2.918 -30.422 1.00 94.12 92 ALA A N 1
ATOM 731 C CA . ALA A 1 92 ? 19.482 3.080 -30.382 1.00 94.12 92 ALA A CA 1
ATOM 732 C C . ALA A 1 92 ? 19.906 4.183 -31.356 1.00 94.12 92 ALA A C 1
ATOM 734 O O . ALA A 1 92 ? 19.390 4.251 -32.472 1.00 94.12 92 ALA A O 1
ATOM 735 N N . THR A 1 93 ? 20.858 5.029 -30.964 1.00 91.94 93 THR A N 1
ATOM 736 C CA . THR A 1 93 ? 21.409 6.076 -31.830 1.00 91.94 93 THR A CA 1
ATOM 737 C C . THR A 1 93 ? 22.919 6.201 -31.693 1.00 91.94 93 THR A C 1
ATOM 739 O O . THR A 1 93 ? 23.452 6.113 -30.590 1.00 91.94 93 THR A O 1
ATOM 742 N N . ASN A 1 94 ? 23.605 6.438 -32.812 1.00 89.69 94 ASN A N 1
ATOM 743 C CA . ASN A 1 94 ? 25.017 6.845 -32.844 1.00 89.69 94 ASN A CA 1
ATOM 744 C C . ASN A 1 94 ? 25.182 8.380 -32.958 1.00 89.69 94 ASN A C 1
ATOM 746 O O . ASN A 1 94 ? 26.291 8.874 -33.155 1.00 89.69 94 ASN A O 1
ATOM 750 N N . GLY A 1 95 ? 24.082 9.139 -32.866 1.00 86.69 95 GLY A N 1
ATOM 751 C CA . GLY A 1 95 ? 24.031 10.591 -33.059 1.00 86.69 95 GLY A CA 1
ATOM 752 C C . GLY A 1 95 ? 23.737 11.043 -34.494 1.00 86.69 95 GLY A C 1
ATOM 753 O O . GLY A 1 95 ? 23.362 12.196 -34.681 1.00 86.69 95 GLY A O 1
ATOM 754 N N . SER A 1 96 ? 23.866 10.160 -35.490 1.00 86.19 96 SER A N 1
ATOM 755 C CA . SER A 1 96 ? 23.524 10.437 -36.899 1.00 86.19 96 SER A CA 1
ATOM 756 C C . SER A 1 96 ? 22.374 9.561 -37.398 1.00 86.19 96 SER A C 1
ATOM 758 O O . SER A 1 96 ? 21.491 10.029 -38.109 1.00 86.19 96 SER A O 1
ATOM 760 N N . GLU A 1 97 ? 22.362 8.301 -36.980 1.00 88.25 97 GLU A N 1
ATOM 761 C CA . GLU A 1 97 ? 21.384 7.287 -37.351 1.00 88.25 97 GLU A CA 1
ATOM 762 C C . GLU A 1 97 ? 20.635 6.802 -36.114 1.00 88.25 97 GLU A C 1
ATOM 764 O O . GLU A 1 97 ? 21.146 6.838 -34.983 1.00 88.25 97 GLU A O 1
ATOM 769 N N . THR A 1 98 ? 19.415 6.327 -36.340 1.00 90.88 98 THR A N 1
ATOM 770 C CA . THR A 1 98 ? 18.572 5.719 -35.319 1.00 90.88 98 THR A CA 1
ATOM 771 C C . THR A 1 98 ? 18.018 4.395 -35.822 1.00 90.88 98 THR A C 1
ATOM 773 O O . THR A 1 98 ? 17.572 4.281 -36.962 1.00 90.88 98 THR A O 1
ATOM 776 N N . THR A 1 99 ? 18.008 3.406 -34.937 1.00 92.88 99 THR A N 1
ATOM 777 C CA . THR A 1 99 ? 17.340 2.124 -35.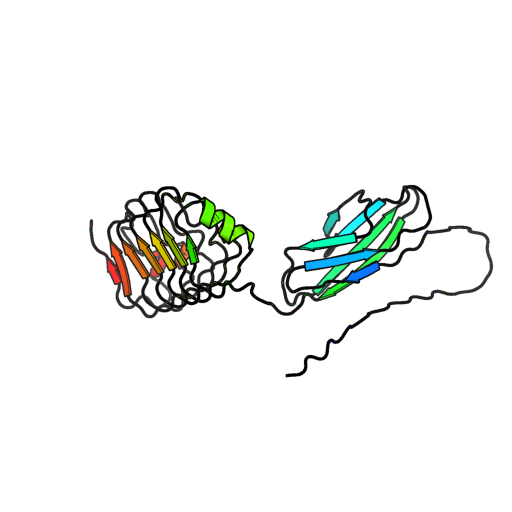161 1.00 92.88 99 THR A CA 1
ATOM 778 C C . THR A 1 99 ? 16.439 1.854 -33.969 1.00 92.88 99 THR A C 1
ATOM 780 O O . THR A 1 99 ? 16.858 2.012 -32.822 1.00 92.88 99 THR A O 1
ATOM 783 N N . THR A 1 100 ? 15.203 1.434 -34.227 1.00 95.44 100 THR A N 1
ATOM 784 C CA . THR A 1 100 ? 14.211 1.150 -33.187 1.00 95.44 100 THR A CA 1
ATOM 785 C C . THR A 1 100 ? 13.738 -0.288 -33.298 1.00 95.44 100 THR A C 1
ATOM 787 O O . THR A 1 100 ? 13.366 -0.741 -34.378 1.00 95.44 100 THR A O 1
ATOM 790 N N . VAL A 1 101 ? 13.712 -0.991 -32.168 1.00 96.75 101 VAL A N 1
ATOM 791 C CA . VAL A 1 101 ? 13.210 -2.363 -32.070 1.00 96.75 101 VAL A CA 1
ATOM 792 C C . VAL A 1 101 ? 12.135 -2.412 -30.993 1.00 96.75 101 VAL A C 1
ATOM 794 O O . VAL A 1 101 ? 12.357 -1.977 -29.861 1.00 96.75 101 VAL A O 1
ATOM 797 N N . GLY A 1 102 ? 10.954 -2.904 -31.367 1.00 97.25 102 GLY A N 1
ATOM 798 C CA . GLY A 1 102 ? 9.828 -3.087 -30.457 1.00 97.25 102 GLY A CA 1
ATOM 799 C C . GLY A 1 102 ? 9.935 -4.384 -29.658 1.00 97.25 102 GLY A C 1
ATOM 800 O O . GLY A 1 102 ? 10.517 -5.363 -30.121 1.00 97.25 102 GLY A O 1
ATOM 801 N N . PHE A 1 103 ? 9.329 -4.398 -28.478 1.00 97.69 103 PHE A N 1
ATOM 802 C CA . PHE A 1 103 ? 9.131 -5.586 -27.654 1.00 97.69 103 PHE A CA 1
ATOM 803 C C . PHE A 1 103 ? 7.724 -5.572 -27.052 1.00 97.69 103 PHE A C 1
ATOM 805 O O . PHE A 1 103 ? 7.082 -4.525 -26.955 1.00 97.69 103 PHE A O 1
ATOM 812 N N . ALA A 1 104 ? 7.246 -6.738 -26.636 1.00 98.00 104 ALA A N 1
ATOM 813 C CA . ALA A 1 104 ? 6.009 -6.873 -25.884 1.00 98.00 104 ALA A CA 1
ATOM 814 C C . ALA A 1 104 ? 6.116 -8.054 -24.922 1.00 98.00 104 ALA A C 1
ATOM 816 O O . ALA A 1 104 ? 6.829 -9.020 -25.201 1.00 98.00 104 ALA A O 1
ATOM 817 N N . PHE A 1 105 ? 5.410 -7.968 -23.802 1.00 97.50 105 PHE A N 1
ATOM 818 C CA . PHE A 1 105 ? 5.311 -9.039 -22.817 1.00 97.50 105 PHE A CA 1
ATOM 819 C C . PHE A 1 105 ? 4.008 -8.915 -22.026 1.00 97.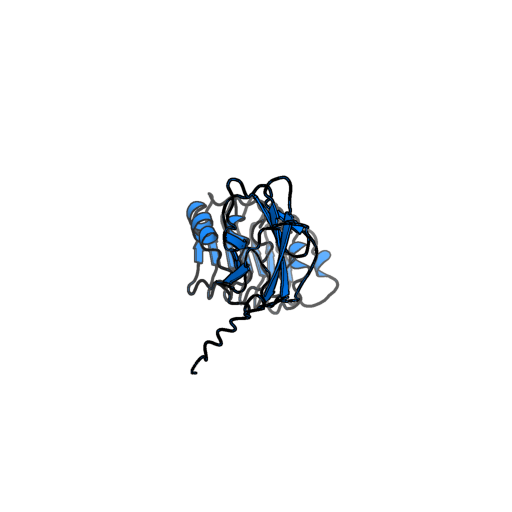50 105 PHE A C 1
ATOM 821 O O . PHE A 1 105 ? 3.391 -7.854 -21.993 1.00 97.50 105 PHE A O 1
ATOM 828 N N . ASN A 1 106 ? 3.600 -10.008 -21.389 1.00 96.88 106 ASN A N 1
ATOM 829 C CA . ASN A 1 106 ? 2.508 -10.015 -20.421 1.00 96.88 106 ASN A CA 1
ATOM 830 C C . ASN A 1 106 ? 3.117 -10.313 -19.060 1.00 96.88 106 ASN A C 1
ATOM 832 O O . ASN A 1 106 ? 3.869 -11.283 -18.960 1.00 96.88 106 ASN A O 1
ATOM 836 N N . THR A 1 107 ? 2.820 -9.500 -18.051 1.00 93.69 107 THR A N 1
ATOM 837 C CA . THR A 1 107 ? 3.163 -9.847 -16.669 1.00 93.69 107 THR A CA 1
ATOM 838 C C . THR A 1 107 ? 2.438 -11.121 -16.249 1.00 93.69 107 THR A C 1
ATOM 840 O O . THR A 1 107 ? 1.374 -11.457 -16.778 1.00 93.69 107 THR A O 1
ATOM 843 N N . GLU A 1 108 ? 3.059 -11.862 -15.338 1.00 90.75 108 GLU A N 1
ATOM 844 C CA . GLU A 1 108 ? 2.508 -13.119 -14.835 1.00 90.75 108 GLU A CA 1
ATOM 845 C C . GLU A 1 108 ? 1.271 -12.879 -13.951 1.00 90.75 108 GLU A C 1
ATOM 847 O O . GLU A 1 108 ? 0.943 -11.737 -13.599 1.00 90.75 108 GLU A O 1
ATOM 852 N N . ASP A 1 109 ? 0.585 -13.973 -13.604 1.00 86.50 109 ASP A N 1
ATOM 853 C CA . ASP A 1 109 ? -0.503 -13.971 -12.625 1.00 86.50 109 ASP A CA 1
ATOM 854 C C . ASP A 1 109 ? -0.039 -13.304 -11.325 1.00 86.50 109 ASP A C 1
ATOM 856 O O . ASP A 1 109 ? 1.112 -13.467 -10.912 1.00 86.50 109 ASP A O 1
ATOM 860 N N . TYR A 1 110 ? -0.934 -12.575 -10.656 1.00 79.25 110 TYR A N 1
ATOM 861 C CA . TYR A 1 110 ? -0.605 -11.956 -9.376 1.00 79.25 110 TYR A CA 1
ATOM 862 C C . TYR A 1 110 ? -0.156 -13.010 -8.353 1.00 79.25 110 TYR A C 1
ATOM 864 O O . TYR A 1 110 ? -0.945 -13.857 -7.923 1.00 79.25 110 TYR A O 1
ATOM 872 N N . VAL A 1 111 ? 1.104 -12.924 -7.919 1.00 78.56 111 VAL A N 1
ATOM 873 C CA . VAL A 1 111 ? 1.631 -13.721 -6.809 1.00 78.56 111 VAL A CA 1
ATOM 874 C C . VAL A 1 111 ? 1.843 -12.775 -5.628 1.00 78.56 111 VAL A C 1
ATOM 876 O O . VAL A 1 111 ? 2.821 -12.023 -5.615 1.00 78.56 111 VAL A O 1
ATOM 879 N N . PRO A 1 112 ? 0.937 -12.755 -4.632 1.00 82.62 112 PRO A N 1
ATOM 880 C CA . PRO A 1 112 ? 1.123 -11.908 -3.465 1.00 82.62 112 PRO A CA 1
ATOM 881 C C . PRO A 1 112 ? 2.415 -12.293 -2.744 1.00 82.62 112 PRO A C 1
ATOM 883 O O . PRO A 1 112 ? 2.680 -13.469 -2.494 1.00 82.62 112 PRO A O 1
ATOM 886 N N . ASN A 1 113 ? 3.213 -11.291 -2.378 1.00 90.06 113 ASN A N 1
ATOM 887 C CA . ASN A 1 113 ? 4.306 -11.492 -1.439 1.00 90.06 113 ASN A CA 1
ATOM 888 C C . ASN A 1 113 ? 3.709 -11.569 -0.029 1.00 90.06 113 ASN A C 1
ATOM 890 O O . ASN A 1 113 ? 3.402 -10.539 0.574 1.00 90.06 113 ASN A O 1
ATOM 894 N N . ILE A 1 114 ? 3.456 -12.786 0.449 1.00 95.06 114 ILE A N 1
ATOM 895 C CA . ILE A 1 114 ? 2.764 -13.027 1.717 1.00 95.06 114 ILE A CA 1
ATOM 896 C C . ILE A 1 114 ? 3.785 -13.138 2.851 1.00 95.06 114 ILE A C 1
ATOM 898 O O . ILE A 1 114 ? 4.694 -13.968 2.810 1.00 95.06 114 ILE A O 1
ATOM 902 N N . TYR A 1 115 ? 3.590 -12.356 3.910 1.00 97.75 115 TYR A N 1
ATOM 903 C CA . TYR A 1 115 ? 4.219 -12.611 5.196 1.00 97.75 115 TYR A CA 1
ATOM 904 C C . TYR A 1 115 ? 3.457 -13.730 5.917 1.00 97.75 115 TYR A C 1
ATOM 906 O O . TYR A 1 115 ? 2.342 -13.542 6.403 1.00 97.75 115 TYR A O 1
ATOM 914 N N . GLU A 1 116 ? 4.058 -14.917 5.975 1.00 97.31 116 GLU A N 1
ATOM 915 C CA . GLU A 1 116 ? 3.417 -16.162 6.440 1.00 97.31 116 GLU A CA 1
ATOM 916 C C . GLU A 1 116 ? 3.214 -16.252 7.969 1.00 97.31 116 GLU A C 1
ATOM 918 O O . GLU A 1 116 ? 2.920 -17.317 8.509 1.00 97.31 116 GLU A O 1
ATOM 923 N N . SER A 1 117 ? 3.414 -15.159 8.708 1.00 98.19 117 SER A N 1
ATOM 924 C CA . SER A 1 117 ? 3.271 -15.069 10.171 1.00 98.19 117 SER A CA 1
ATOM 925 C C . SER A 1 117 ? 2.462 -13.829 10.571 1.00 98.19 117 SER A C 1
ATOM 927 O O . SER A 1 117 ? 1.998 -13.084 9.711 1.00 98.19 117 SER A O 1
ATOM 929 N N . GLY A 1 118 ? 2.244 -13.629 11.873 1.00 98.19 118 GLY A N 1
ATOM 930 C CA . GLY A 1 118 ? 1.740 -12.355 12.392 1.00 98.19 118 GLY A CA 1
ATOM 931 C C . GLY A 1 118 ? 2.879 -11.347 12.524 1.00 98.19 118 GLY A C 1
ATOM 932 O O . GLY A 1 118 ? 3.975 -11.717 12.952 1.00 98.19 118 GLY A O 1
ATOM 933 N N . ALA A 1 119 ? 2.638 -10.100 12.137 1.00 98.56 119 ALA A N 1
ATOM 934 C CA . ALA A 1 119 ? 3.605 -9.017 12.232 1.00 98.56 119 ALA A CA 1
ATOM 935 C C . ALA A 1 119 ? 3.401 -8.247 13.542 1.00 98.56 119 ALA A C 1
ATOM 937 O O . ALA A 1 119 ? 2.295 -7.805 13.840 1.00 98.56 119 ALA A O 1
ATOM 938 N N . TYR A 1 120 ? 4.474 -8.080 14.312 1.00 98.62 120 TYR A N 1
ATOM 939 C CA . TYR A 1 120 ? 4.498 -7.263 15.524 1.00 98.62 120 TYR A CA 1
ATOM 940 C C . TYR A 1 120 ? 5.544 -6.163 15.341 1.00 98.62 120 TYR A C 1
ATOM 942 O O . TYR A 1 120 ? 6.747 -6.430 15.376 1.00 98.62 120 TYR A O 1
ATOM 950 N N . LEU A 1 121 ? 5.081 -4.943 15.076 1.00 98.69 121 LEU A N 1
ATOM 951 C CA . LEU A 1 121 ? 5.904 -3.784 14.752 1.00 98.69 121 LEU A CA 1
ATOM 952 C C . LEU A 1 121 ? 5.894 -2.840 15.950 1.00 98.69 121 LEU A C 1
ATOM 954 O O . LEU A 1 121 ? 4.930 -2.112 16.171 1.00 98.69 121 LEU A O 1
ATOM 958 N N . ASN A 1 122 ? 6.960 -2.889 16.748 1.00 98.25 122 ASN A N 1
ATOM 959 C CA . ASN A 1 122 ? 6.975 -2.250 18.063 1.00 98.25 122 ASN A CA 1
ATOM 960 C C . ASN A 1 122 ? 7.813 -0.971 18.171 1.00 98.25 122 ASN A C 1
ATOM 962 O O . ASN A 1 122 ? 8.082 -0.503 19.272 1.00 98.25 122 ASN A O 1
ATOM 966 N N . ASN A 1 123 ? 8.324 -0.489 17.041 1.00 98.62 123 ASN A N 1
ATOM 967 C CA . ASN A 1 123 ? 9.094 0.741 16.906 1.00 98.62 123 ASN A CA 1
ATOM 968 C C . ASN A 1 123 ? 9.218 1.105 15.417 1.00 98.62 123 ASN A C 1
ATOM 970 O O . ASN A 1 123 ? 8.947 0.281 14.538 1.00 98.62 123 ASN A O 1
ATOM 974 N N . GLN A 1 124 ? 9.687 2.319 15.120 1.00 98.75 124 GLN A N 1
ATOM 975 C CA . GLN A 1 124 ? 9.814 2.788 13.736 1.00 98.75 124 GLN A CA 1
ATOM 976 C C . GLN A 1 124 ? 10.802 1.955 12.899 1.00 98.75 124 GLN A C 1
ATOM 978 O O . GLN A 1 124 ? 10.599 1.775 11.701 1.00 98.75 124 GLN A O 1
ATOM 983 N N . GLN A 1 125 ? 11.866 1.416 13.506 1.00 98.56 125 GLN A N 1
ATOM 984 C CA . GLN A 1 125 ? 12.813 0.562 12.787 1.00 98.56 125 GLN A CA 1
ATOM 985 C C . GLN A 1 125 ? 12.139 -0.734 12.316 1.00 98.56 125 GLN A C 1
ATOM 987 O O . GLN A 1 125 ? 12.329 -1.112 11.165 1.00 98.56 125 GLN A O 1
ATOM 992 N N . ALA A 1 126 ? 11.305 -1.364 13.146 1.00 98.69 126 ALA A N 1
ATOM 993 C CA . ALA A 1 126 ? 10.550 -2.559 12.777 1.00 98.69 126 ALA A CA 1
ATOM 994 C C . ALA A 1 126 ? 9.575 -2.284 11.620 1.00 98.69 126 ALA A C 1
ATOM 996 O O . ALA A 1 126 ? 9.474 -3.098 10.703 1.00 98.69 126 ALA A O 1
ATOM 997 N N . VAL A 1 127 ? 8.911 -1.120 11.616 1.00 98.81 127 VAL A N 1
ATOM 998 C CA . VAL A 1 127 ? 8.051 -0.686 10.499 1.00 98.81 127 VAL A CA 1
ATOM 999 C C . VAL A 1 127 ? 8.860 -0.540 9.207 1.00 98.81 127 VAL A C 1
ATOM 1001 O O . VAL A 1 127 ? 8.485 -1.097 8.175 1.00 98.81 127 VAL A O 1
ATOM 1004 N N . ASN A 1 128 ? 10.007 0.140 9.270 1.00 98.50 128 ASN A N 1
ATOM 1005 C CA . ASN A 1 128 ? 10.882 0.345 8.113 1.00 98.50 128 ASN A CA 1
ATOM 1006 C C . ASN A 1 128 ? 11.447 -0.981 7.572 1.00 98.50 128 ASN A C 1
ATOM 1008 O O . ASN A 1 128 ? 11.477 -1.207 6.362 1.00 98.50 128 ASN A O 1
ATOM 1012 N N . GLU A 1 129 ? 11.892 -1.867 8.466 1.00 98.44 129 GLU A N 1
ATOM 1013 C CA . GLU A 1 129 ? 12.408 -3.189 8.111 1.00 98.44 129 GLU A CA 1
ATOM 1014 C C . GLU A 1 129 ? 11.322 -4.049 7.466 1.00 98.44 129 GLU A C 1
ATOM 1016 O O . GLU A 1 129 ? 11.565 -4.643 6.414 1.00 98.44 129 GLU A O 1
ATOM 1021 N N . PHE A 1 130 ? 10.114 -4.077 8.034 1.00 98.56 130 PHE A N 1
ATOM 1022 C CA . PHE A 1 130 ? 8.989 -4.797 7.445 1.00 98.56 130 PHE A CA 1
ATOM 1023 C C . PHE A 1 130 ? 8.662 -4.267 6.043 1.00 98.56 130 PHE A C 1
ATOM 1025 O O . PHE A 1 130 ? 8.598 -5.050 5.094 1.00 98.56 130 PHE A O 1
ATOM 1032 N N . GLY A 1 131 ? 8.558 -2.944 5.890 1.00 95.44 131 GLY A N 1
ATOM 1033 C CA . GLY A 1 131 ? 8.278 -2.296 4.608 1.00 95.44 131 GLY A CA 1
ATOM 1034 C C . GLY A 1 131 ? 9.309 -2.595 3.517 1.00 95.44 131 GLY A C 1
ATOM 1035 O O . GLY A 1 131 ? 8.947 -2.808 2.363 1.00 95.44 131 GLY A O 1
ATOM 1036 N N . SER A 1 132 ? 10.590 -2.731 3.878 1.00 95.25 132 SER A N 1
ATOM 1037 C CA . SER A 1 132 ? 11.661 -3.052 2.917 1.00 95.25 132 SER A CA 1
ATOM 1038 C C . SER A 1 132 ? 11.512 -4.415 2.222 1.00 95.25 132 SER A C 1
ATOM 1040 O O . SER A 1 132 ? 12.162 -4.669 1.208 1.00 95.25 132 SER A O 1
ATOM 1042 N N . HIS A 1 133 ? 10.657 -5.296 2.750 1.00 93.50 133 HIS A N 1
ATOM 1043 C CA . HIS A 1 133 ? 10.371 -6.595 2.149 1.00 93.50 133 HIS A CA 1
ATOM 1044 C C . HIS A 1 133 ? 9.249 -6.548 1.111 1.00 93.50 133 HIS A C 1
ATOM 1046 O O . HIS A 1 133 ? 9.042 -7.553 0.432 1.00 93.50 133 HIS A O 1
ATOM 1052 N N . HIS A 1 134 ? 8.534 -5.426 0.969 1.00 91.06 134 HIS A N 1
ATOM 1053 C CA . HIS A 1 134 ? 7.457 -5.261 -0.010 1.00 91.06 134 HIS A CA 1
ATOM 1054 C C . HIS A 1 134 ? 6.364 -6.343 0.106 1.00 91.06 134 HIS A C 1
ATOM 1056 O O . HIS A 1 134 ? 5.903 -6.898 -0.902 1.00 91.06 134 HIS A O 1
ATOM 1062 N N . TYR A 1 135 ? 5.992 -6.716 1.339 1.00 95.88 135 TYR A N 1
ATOM 1063 C CA . TYR A 1 135 ? 4.899 -7.660 1.579 1.00 95.88 135 TYR A CA 1
ATOM 1064 C C . TYR A 1 135 ? 3.565 -7.038 1.172 1.00 95.88 135 TYR A C 1
ATOM 1066 O O . TYR A 1 135 ? 3.258 -5.902 1.520 1.00 95.88 135 TYR A O 1
ATOM 1074 N N . ASN A 1 136 ? 2.756 -7.811 0.451 1.00 94.56 136 ASN A N 1
ATOM 1075 C CA . ASN A 1 136 ? 1.423 -7.399 0.030 1.00 94.56 136 ASN A CA 1
ATOM 1076 C C . ASN A 1 136 ? 0.324 -7.956 0.924 1.00 94.56 136 ASN A C 1
ATOM 1078 O O . ASN A 1 136 ? -0.758 -7.378 0.990 1.00 94.56 136 ASN A O 1
ATOM 1082 N N . GLU A 1 137 ? 0.574 -9.079 1.591 1.00 97.50 137 GLU A N 1
ATOM 1083 C CA . GLU A 1 137 ? -0.405 -9.694 2.477 1.00 97.50 137 GLU A CA 1
ATOM 1084 C C . GLU A 1 137 ? 0.257 -10.171 3.772 1.00 97.50 137 GLU A C 1
ATOM 1086 O O . GLU A 1 137 ? 1.394 -10.638 3.752 1.00 97.50 137 GLU A O 1
ATOM 1091 N N . ILE A 1 138 ? -0.460 -10.095 4.892 1.00 98.62 138 ILE A N 1
ATOM 1092 C CA . ILE A 1 138 ? -0.067 -10.697 6.173 1.00 98.62 138 ILE A CA 1
ATOM 1093 C C . ILE A 1 138 ? -1.042 -11.826 6.484 1.00 98.62 138 ILE A C 1
ATOM 1095 O O . ILE A 1 138 ? -2.254 -11.616 6.512 1.00 98.62 138 ILE A O 1
ATOM 1099 N N . ARG A 1 139 ? -0.521 -13.039 6.704 1.00 98.19 139 ARG A N 1
ATOM 1100 C CA . ARG A 1 139 ? -1.340 -14.249 6.871 1.00 98.19 139 ARG A CA 1
ATOM 1101 C C . ARG A 1 139 ? -2.143 -14.279 8.173 1.00 98.19 139 ARG A C 1
ATOM 1103 O O . ARG A 1 139 ? -3.166 -14.954 8.227 1.00 98.19 139 ARG A O 1
ATOM 1110 N N . TYR A 1 140 ? -1.663 -13.593 9.203 1.00 98.56 140 TYR A N 1
ATOM 1111 C CA . TYR A 1 140 ? -2.303 -13.513 10.516 1.00 98.56 140 TYR A CA 1
ATOM 1112 C C . TYR A 1 140 ? -2.480 -12.040 10.907 1.00 98.56 140 TYR A C 1
ATOM 1114 O O . TYR A 1 140 ? -2.861 -11.234 10.063 1.00 98.56 140 TYR A O 1
ATOM 1122 N N . ASN A 1 141 ? -2.205 -11.693 12.163 1.00 98.75 141 ASN A N 1
ATOM 1123 C CA . ASN A 1 141 ? -2.451 -10.361 12.701 1.00 98.75 141 ASN A CA 1
ATOM 1124 C C . ASN A 1 141 ? -1.317 -9.390 12.359 1.00 98.75 141 ASN A C 1
ATOM 1126 O O . ASN A 1 141 ? -0.156 -9.793 12.247 1.00 98.75 141 ASN A O 1
ATOM 1130 N N . LEU A 1 142 ? -1.658 -8.110 12.260 1.00 98.81 142 LEU A N 1
ATOM 1131 C CA . LEU A 1 142 ? -0.720 -6.993 12.246 1.00 98.81 142 LEU A CA 1
ATOM 1132 C C . LEU A 1 142 ? -0.940 -6.175 13.516 1.00 98.81 142 LEU A C 1
ATOM 1134 O O . LEU A 1 142 ? -1.993 -5.575 13.683 1.00 98.81 142 LEU A O 1
ATOM 1138 N N . ILE A 1 143 ? 0.059 -6.146 14.391 1.00 98.81 143 ILE A N 1
ATOM 1139 C CA . ILE A 1 143 ? 0.049 -5.343 15.613 1.00 98.81 143 ILE A CA 1
ATOM 1140 C C . ILE A 1 143 ? 1.123 -4.269 15.467 1.00 98.81 143 ILE A C 1
ATOM 1142 O O . ILE A 1 143 ? 2.303 -4.588 15.301 1.00 98.81 143 ILE A O 1
ATOM 1146 N N . ILE A 1 144 ? 0.717 -3.006 15.526 1.00 98.81 144 ILE A N 1
ATOM 1147 C CA . ILE A 1 144 ? 1.586 -1.831 15.475 1.00 98.81 144 ILE A CA 1
ATOM 1148 C C . ILE A 1 144 ? 1.438 -1.105 16.806 1.00 98.81 144 ILE A C 1
ATOM 1150 O O . ILE A 1 144 ? 0.376 -0.563 17.097 1.00 98.81 144 ILE A O 1
ATOM 1154 N N . THR A 1 145 ? 2.492 -1.101 17.619 1.00 98.56 145 THR A N 1
ATOM 1155 C CA . THR A 1 145 ? 2.429 -0.533 18.971 1.00 98.56 145 THR A CA 1
ATOM 1156 C C . THR A 1 145 ? 3.730 0.145 19.361 1.00 98.56 145 THR A C 1
ATOM 1158 O O . THR A 1 145 ? 4.789 -0.465 19.291 1.00 98.56 145 THR A O 1
ATOM 1161 N N . GLY A 1 146 ? 3.705 1.416 19.754 1.00 98.00 146 GLY A N 1
ATOM 1162 C CA . GLY A 1 146 ? 4.927 2.075 20.217 1.00 98.00 146 GLY A CA 1
ATOM 1163 C C . GLY A 1 146 ? 4.916 3.597 20.075 1.00 98.00 146 GLY A C 1
ATOM 1164 O O . GLY A 1 146 ? 4.646 4.105 18.982 1.00 98.00 146 GLY A O 1
ATOM 1165 N N . PRO A 1 147 ? 5.270 4.344 21.139 1.00 96.81 147 PRO A N 1
ATOM 1166 C CA . PRO A 1 147 ? 5.182 5.807 21.165 1.00 96.81 147 PRO A CA 1
ATOM 1167 C C . PRO A 1 147 ? 6.167 6.513 20.224 1.00 96.81 147 PRO A C 1
ATOM 1169 O O . PRO A 1 147 ? 6.066 7.720 20.017 1.00 96.81 147 PRO A O 1
ATOM 1172 N N . GLU A 1 148 ? 7.142 5.795 19.674 1.00 96.75 148 GLU A N 1
ATOM 1173 C CA . GLU A 1 148 ? 8.109 6.274 18.691 1.00 96.75 148 GLU A CA 1
ATOM 1174 C C . GLU A 1 148 ? 7.685 6.039 17.236 1.00 96.75 148 GLU A C 1
ATOM 1176 O O . GLU A 1 148 ? 8.421 6.435 16.334 1.00 96.75 148 GLU A O 1
ATOM 1181 N N . ILE A 1 149 ? 6.553 5.373 16.987 1.00 98.75 149 ILE A N 1
ATOM 1182 C CA . ILE A 1 149 ? 6.051 5.121 15.632 1.00 98.75 149 ILE A CA 1
ATOM 1183 C C . ILE A 1 149 ? 5.308 6.367 15.152 1.00 98.75 149 ILE A C 1
ATOM 1185 O O . ILE A 1 149 ? 4.275 6.742 15.712 1.00 98.75 149 ILE A O 1
ATOM 1189 N N . TYR A 1 150 ? 5.847 7.012 14.119 1.00 98.06 150 TYR A N 1
ATOM 1190 C CA . TYR A 1 150 ? 5.320 8.259 13.553 1.00 98.06 150 TYR A CA 1
ATOM 1191 C C . TYR A 1 150 ? 5.054 8.180 12.046 1.00 98.06 150 TYR A C 1
ATOM 1193 O O . TYR A 1 150 ? 4.443 9.098 11.503 1.00 98.06 150 TYR A O 1
ATOM 1201 N N . ASP A 1 151 ? 5.507 7.117 11.378 1.00 98.44 151 ASP A N 1
ATOM 1202 C CA . ASP A 1 151 ? 5.449 6.969 9.926 1.00 98.44 151 ASP A CA 1
ATOM 1203 C C . ASP A 1 151 ? 5.092 5.526 9.538 1.00 98.44 151 ASP A C 1
ATOM 1205 O O . ASP A 1 151 ? 5.808 4.585 9.890 1.00 98.44 151 ASP A O 1
ATOM 1209 N N . LEU A 1 152 ? 3.985 5.352 8.811 1.00 98.75 152 LEU A N 1
ATOM 1210 C CA . LEU A 1 152 ? 3.553 4.061 8.268 1.00 98.75 152 LEU A CA 1
ATOM 1211 C C . LEU A 1 152 ? 3.786 3.946 6.758 1.00 98.75 152 LEU A C 1
ATOM 1213 O O . LEU A 1 152 ? 3.519 2.881 6.205 1.00 98.75 152 LEU A O 1
ATOM 1217 N N . THR A 1 153 ? 4.352 4.963 6.093 1.00 98.19 153 THR A N 1
ATOM 1218 C CA . THR A 1 153 ? 4.628 4.952 4.644 1.00 98.19 153 THR A CA 1
ATOM 1219 C C . THR A 1 153 ? 5.418 3.733 4.150 1.00 98.19 153 THR A C 1
ATOM 1221 O O . THR A 1 153 ? 5.143 3.290 3.030 1.00 98.19 153 THR A O 1
ATOM 1224 N N . PRO A 1 154 ? 6.314 3.093 4.939 1.00 98.62 154 PRO A N 1
ATOM 1225 C CA . PRO A 1 154 ? 6.944 1.842 4.520 1.00 98.62 154 PRO A CA 1
ATOM 1226 C C . PRO A 1 154 ? 5.958 0.695 4.250 1.00 98.62 154 PRO A C 1
ATOM 1228 O O . PRO A 1 154 ? 6.310 -0.251 3.552 1.00 98.62 154 PRO A O 1
ATOM 1231 N N . LEU A 1 155 ? 4.735 0.750 4.785 1.00 98.56 155 LEU A N 1
ATOM 1232 C CA . LEU A 1 155 ? 3.717 -0.295 4.641 1.00 98.56 155 LEU A CA 1
ATOM 1233 C C . LEU A 1 155 ? 2.881 -0.170 3.355 1.00 98.56 155 LEU A C 1
ATOM 1235 O O . LEU A 1 155 ? 1.975 -0.974 3.157 1.00 98.56 155 LEU A O 1
ATOM 1239 N N . ASN A 1 156 ? 3.193 0.777 2.461 1.00 96.69 156 ASN A N 1
ATOM 1240 C CA . ASN A 1 156 ? 2.352 1.131 1.307 1.00 96.69 156 ASN A CA 1
ATOM 1241 C C . ASN A 1 156 ? 2.078 -0.022 0.324 1.00 96.69 156 ASN A C 1
ATOM 1243 O O . ASN A 1 156 ? 1.128 0.047 -0.448 1.00 96.69 156 ASN A O 1
ATOM 1247 N N . ASP A 1 157 ? 2.862 -1.097 0.339 1.00 95.06 157 ASP A N 1
ATOM 1248 C CA . ASP A 1 157 ? 2.604 -2.274 -0.500 1.00 95.06 157 ASP A CA 1
ATOM 1249 C C . ASP A 1 157 ? 1.534 -3.219 0.063 1.00 95.06 157 ASP A C 1
ATOM 1251 O O . ASP A 1 157 ? 1.060 -4.104 -0.666 1.00 95.06 157 ASP A O 1
ATOM 1255 N N . LEU A 1 158 ? 1.165 -3.056 1.337 1.00 97.94 158 LEU A N 1
ATOM 1256 C CA . LEU A 1 158 ? 0.237 -3.923 2.046 1.00 97.94 158 LEU A CA 1
ATOM 1257 C C . LEU A 1 158 ? -1.189 -3.720 1.526 1.00 97.94 158 LEU A C 1
ATOM 1259 O O . LEU A 1 158 ? -1.743 -2.625 1.564 1.00 97.94 158 LEU A O 1
ATOM 1263 N N . LYS A 1 159 ? -1.791 -4.817 1.069 1.00 97.00 159 LYS A N 1
ATOM 1264 C CA . LYS A 1 159 ? -3.157 -4.871 0.545 1.00 97.00 159 LYS A CA 1
ATOM 1265 C C . LYS A 1 159 ? -4.105 -5.649 1.434 1.00 97.00 159 LYS A C 1
ATOM 1267 O O . LYS A 1 159 ? -5.285 -5.318 1.494 1.00 97.00 159 LYS A O 1
ATOM 1272 N N . LYS A 1 160 ? -3.629 -6.698 2.108 1.00 98.19 160 LYS A N 1
ATOM 1273 C CA . LYS A 1 160 ? -4.497 -7.547 2.933 1.00 98.19 160 LYS A CA 1
ATOM 1274 C C . LYS A 1 160 ? -3.847 -7.942 4.244 1.00 98.19 160 LYS A C 1
ATOM 1276 O O . LYS A 1 160 ? -2.684 -8.335 4.276 1.00 98.19 160 LYS A O 1
ATOM 1281 N N . VAL A 1 161 ? -4.641 -7.949 5.302 1.00 98.69 161 VAL A N 1
ATOM 1282 C CA . VAL A 1 161 ? -4.322 -8.642 6.549 1.00 98.69 161 VAL A CA 1
ATOM 1283 C C . VAL A 1 161 ? -5.422 -9.664 6.775 1.00 98.69 161 VAL A C 1
ATOM 1285 O O . VAL A 1 161 ? -6.597 -9.318 6.824 1.00 98.69 161 VAL A O 1
ATOM 1288 N N . HIS A 1 162 ? -5.062 -10.945 6.824 1.00 98.19 162 HIS A N 1
ATOM 1289 C CA . HIS A 1 162 ? -6.045 -12.027 6.945 1.00 98.19 162 HIS A CA 1
ATOM 1290 C C . HIS A 1 162 ? -6.554 -12.207 8.382 1.00 98.19 162 HIS A C 1
ATOM 1292 O O . HIS A 1 162 ? -7.591 -12.836 8.559 1.00 98.19 162 HIS A O 1
ATOM 1298 N N . GLY A 1 163 ? -5.846 -11.670 9.380 1.00 98.38 163 GLY A N 1
ATOM 1299 C CA . GLY A 1 163 ? -6.287 -11.601 10.776 1.00 98.38 163 GLY A CA 1
ATOM 1300 C C . GLY A 1 163 ? -6.691 -10.188 11.207 1.00 98.38 163 GLY A C 1
ATOM 1301 O O . GLY A 1 163 ? -7.130 -9.380 10.385 1.00 98.38 163 GLY A O 1
ATOM 1302 N N . THR A 1 164 ? -6.505 -9.899 12.496 1.00 98.25 164 THR A N 1
ATOM 1303 C CA . THR A 1 164 ? -6.782 -8.590 13.111 1.00 98.25 164 THR A CA 1
ATOM 1304 C C . THR A 1 164 ? -5.685 -7.577 12.798 1.00 98.25 164 THR A C 1
ATOM 1306 O O . THR A 1 164 ? -4.495 -7.915 12.803 1.00 98.25 164 THR A O 1
ATOM 1309 N N . ILE A 1 165 ? -6.076 -6.323 12.572 1.00 98.69 165 ILE A N 1
ATOM 1310 C CA . ILE A 1 165 ? -5.163 -5.179 12.648 1.00 98.69 165 ILE A CA 1
ATOM 1311 C C . ILE A 1 165 ? -5.388 -4.467 13.977 1.00 98.69 165 ILE A C 1
ATOM 1313 O O . ILE A 1 165 ? -6.495 -4.016 14.249 1.00 98.69 165 ILE A O 1
ATOM 1317 N N . GLU A 1 166 ? -4.323 -4.313 14.755 1.00 98.75 166 GLU A N 1
ATOM 1318 C CA . GLU A 1 166 ? -4.301 -3.512 15.976 1.00 98.75 166 GLU A CA 1
ATOM 1319 C C . GLU A 1 166 ? -3.250 -2.404 15.837 1.00 98.75 166 GLU A C 1
ATOM 1321 O O . GLU A 1 166 ? -2.073 -2.686 15.595 1.00 98.75 166 GLU A O 1
ATOM 1326 N N . ILE A 1 167 ? -3.665 -1.141 15.961 1.00 98.69 167 ILE A N 1
ATOM 1327 C CA . ILE A 1 167 ? -2.768 0.023 15.960 1.00 98.69 167 ILE A CA 1
ATOM 1328 C C . ILE A 1 167 ? -2.977 0.798 17.253 1.00 98.69 167 ILE A C 1
ATOM 1330 O O . ILE A 1 167 ? -4.004 1.461 17.436 1.00 98.69 167 ILE A O 1
ATOM 1334 N N . GLU A 1 168 ? -1.987 0.751 18.137 1.00 98.44 168 GLU A N 1
ATOM 1335 C CA . GLU A 1 168 ? -2.102 1.341 19.462 1.00 98.44 168 GLU A CA 1
ATOM 1336 C C . GLU A 1 168 ? -0.866 2.091 19.942 1.00 98.44 168 GLU A C 1
ATOM 1338 O O . GLU A 1 168 ? 0.257 1.832 19.524 1.00 98.44 168 GLU A O 1
ATOM 1343 N N . HIS A 1 169 ? -1.067 3.047 20.848 1.00 98.38 169 HIS A N 1
ATOM 1344 C CA . HIS A 1 169 ? 0.026 3.762 21.510 1.00 98.38 169 HIS A CA 1
ATOM 1345 C C . HIS A 1 169 ? 1.048 4.405 20.550 1.00 98.38 169 HIS A C 1
ATOM 1347 O O . HIS A 1 169 ? 2.210 4.571 20.920 1.00 98.38 169 HIS A O 1
ATOM 1353 N N . THR A 1 170 ? 0.642 4.782 19.333 1.00 98.56 170 THR A N 1
ATOM 1354 C CA . THR A 1 170 ? 1.511 5.441 18.346 1.00 98.56 170 THR A CA 1
ATOM 1355 C C . THR A 1 170 ? 1.343 6.961 18.364 1.00 98.56 170 THR A C 1
ATOM 1357 O O . THR A 1 170 ? 0.426 7.503 18.985 1.00 98.56 170 THR A O 1
ATOM 1360 N N . ILE A 1 171 ? 2.222 7.680 17.664 1.00 98.31 171 ILE A N 1
ATOM 1361 C CA . ILE A 1 171 ? 2.128 9.140 17.493 1.00 98.31 171 ILE A CA 1
ATOM 1362 C C . ILE A 1 171 ? 1.839 9.552 16.044 1.00 98.31 171 ILE A C 1
ATOM 1364 O O . ILE A 1 171 ? 2.012 10.728 15.705 1.00 98.31 171 ILE A O 1
ATOM 1368 N N . VAL A 1 172 ? 1.398 8.605 15.208 1.00 98.31 172 VAL A N 1
ATOM 1369 C CA . VAL A 1 172 ? 1.012 8.850 13.813 1.00 98.31 172 VAL A CA 1
ATOM 1370 C C . VAL A 1 172 ? -0.153 9.837 13.746 1.00 98.31 172 VAL A C 1
ATOM 1372 O O . VAL A 1 172 ? -1.020 9.861 14.621 1.00 98.31 172 VAL A O 1
ATOM 1375 N N . GLN A 1 173 ? -0.164 10.673 12.708 1.00 97.38 173 GLN A N 1
ATOM 1376 C CA . GLN A 1 173 ? -1.238 11.652 12.490 1.00 97.38 173 GLN A CA 1
ATOM 1377 C C . GLN A 1 173 ? -2.317 11.139 11.540 1.00 97.38 173 GLN A C 1
ATOM 1379 O O . GLN A 1 173 ? -3.480 11.524 11.642 1.00 97.38 173 GLN A O 1
ATOM 1384 N N . THR A 1 174 ? -1.918 10.254 10.637 1.00 97.00 174 THR A N 1
ATOM 1385 C CA . THR A 1 174 ? -2.741 9.602 9.624 1.00 97.00 174 THR A CA 1
ATOM 1386 C C . THR A 1 174 ? -2.260 8.159 9.484 1.00 97.00 174 THR A C 1
ATOM 1388 O O . THR A 1 174 ? -1.252 7.765 10.078 1.00 97.00 174 THR A O 1
ATOM 1391 N N . PHE A 1 175 ? -2.949 7.375 8.662 1.00 97.56 175 PHE A N 1
ATOM 1392 C CA . PHE A 1 175 ? -2.468 6.069 8.212 1.00 97.56 175 PHE A CA 1
ATOM 1393 C C . PHE A 1 175 ? -1.886 6.119 6.798 1.00 97.56 175 PHE A C 1
ATOM 1395 O O . PHE A 1 175 ? -2.060 5.176 6.028 1.00 97.56 175 PHE A O 1
ATOM 1402 N N . GLU A 1 176 ? -1.210 7.218 6.449 1.00 97.31 176 GLU A N 1
ATOM 1403 C CA . GLU A 1 176 ? -0.431 7.292 5.210 1.00 97.31 176 GLU A CA 1
ATOM 1404 C C . GLU A 1 176 ? 0.585 6.144 5.185 1.00 97.31 176 GLU A C 1
ATOM 1406 O O . GLU A 1 176 ? 1.329 5.937 6.145 1.00 97.31 176 GLU A O 1
ATOM 1411 N N . GLY A 1 177 ? 0.563 5.358 4.110 1.00 97.50 177 GLY A N 1
ATOM 1412 C CA . GLY A 1 177 ? 1.216 4.057 4.019 1.00 97.50 177 GLY A CA 1
ATOM 1413 C C . GLY A 1 177 ? 0.285 2.853 4.139 1.00 97.50 177 GLY A C 1
ATOM 1414 O O . GLY A 1 177 ? 0.718 1.744 3.866 1.00 97.50 177 GLY A O 1
ATOM 1415 N N . LEU A 1 178 ? -0.991 3.027 4.483 1.00 98.31 178 LEU A N 1
ATOM 1416 C CA . LEU A 1 178 ? -2.021 1.984 4.359 1.00 98.31 178 LEU A CA 1
ATOM 1417 C C . LEU A 1 178 ? -2.980 2.263 3.188 1.00 98.31 178 LEU A C 1
ATOM 1419 O O . LEU A 1 178 ? -4.075 1.708 3.127 1.00 98.31 178 LEU A O 1
ATOM 1423 N N . ASP A 1 179 ? -2.563 3.094 2.229 1.00 97.00 179 ASP A N 1
ATOM 1424 C CA . ASP A 1 179 ? -3.377 3.572 1.101 1.00 97.00 179 ASP A CA 1
ATOM 1425 C C . ASP A 1 179 ? -3.827 2.471 0.131 1.00 97.00 179 ASP A C 1
ATOM 1427 O O . ASP A 1 179 ? -4.778 2.635 -0.641 1.00 97.00 179 ASP A O 1
ATOM 1431 N N . ASN A 1 180 ? -3.125 1.337 0.157 1.00 96.81 180 ASN A N 1
ATOM 1432 C CA . ASN A 1 180 ? -3.429 0.163 -0.649 1.00 96.81 180 ASN A CA 1
ATOM 1433 C C . ASN A 1 180 ? -4.151 -0.946 0.120 1.00 96.81 180 ASN A C 1
ATOM 1435 O O . ASN A 1 180 ? -4.455 -1.969 -0.490 1.00 96.81 180 ASN A O 1
ATOM 1439 N N . LEU A 1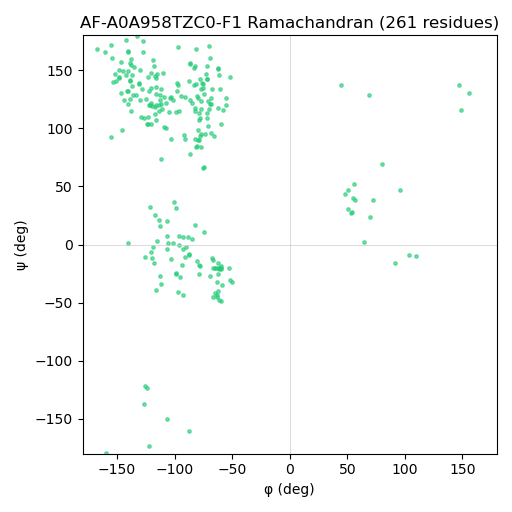 181 ? -4.455 -0.754 1.408 1.00 98.19 181 LEU A N 1
ATOM 1440 C CA . LEU A 1 181 ? -5.145 -1.754 2.213 1.00 98.19 181 LEU A CA 1
ATOM 1441 C C . LEU A 1 181 ? -6.599 -1.908 1.741 1.00 98.19 181 LEU A C 1
ATOM 1443 O O . LEU A 1 181 ? -7.381 -0.962 1.749 1.00 98.19 181 LEU A O 1
ATOM 1447 N N . GLU A 1 182 ? -6.958 -3.122 1.339 1.00 96.62 182 GLU A N 1
ATOM 1448 C CA . GLU A 1 182 ? -8.249 -3.478 0.746 1.00 96.62 182 GLU A CA 1
ATOM 1449 C C . GLU A 1 182 ? -9.085 -4.389 1.658 1.00 96.62 182 GLU A C 1
ATOM 1451 O O . GLU A 1 182 ? -10.319 -4.375 1.576 1.00 96.62 182 GLU A O 1
ATOM 1456 N N . PHE A 1 183 ? -8.431 -5.181 2.519 1.00 96.44 183 PHE A N 1
ATOM 1457 C CA . PHE A 1 183 ? -9.057 -6.280 3.260 1.00 96.44 183 PHE A CA 1
ATOM 1458 C C . PHE A 1 183 ? -8.454 -6.482 4.657 1.00 96.44 183 PHE A C 1
ATOM 1460 O O . PHE A 1 183 ? -7.237 -6.642 4.790 1.00 96.44 183 PHE A O 1
ATOM 1467 N N . ILE A 1 184 ? -9.326 -6.572 5.665 1.00 97.50 184 ILE A N 1
ATOM 1468 C CA . ILE A 1 184 ? -9.020 -7.023 7.029 1.00 97.50 184 ILE A CA 1
ATOM 1469 C C . ILE A 1 184 ? -9.916 -8.223 7.343 1.00 97.50 184 ILE A C 1
ATOM 1471 O O . ILE A 1 184 ? -11.138 -8.117 7.266 1.00 97.50 184 ILE A O 1
ATOM 1475 N N . GLY A 1 185 ? -9.318 -9.374 7.647 1.00 96.56 185 GLY A N 1
ATOM 1476 C CA . GLY A 1 185 ? -10.057 -10.631 7.781 1.00 96.56 185 GLY A CA 1
ATOM 1477 C C . GLY A 1 185 ? -10.793 -10.806 9.106 1.00 96.56 185 GLY A C 1
ATOM 1478 O O . GLY A 1 185 ? -11.790 -11.526 9.138 1.00 96.56 185 GLY A O 1
ATOM 1479 N N . GLU A 1 186 ? -10.337 -10.145 10.170 1.00 96.12 186 GLU A N 1
ATOM 1480 C CA . GLU A 1 186 ? -10.967 -10.180 11.496 1.00 96.12 186 GLU A CA 1
ATOM 1481 C C . GLU A 1 186 ? -11.301 -8.755 11.972 1.00 96.12 186 GLU A C 1
ATOM 1483 O O . GLU A 1 186 ? -12.048 -8.054 11.281 1.00 96.12 186 GLU A O 1
ATOM 1488 N N . ASP A 1 187 ? -10.797 -8.343 13.138 1.00 95.50 187 ASP A N 1
ATOM 1489 C CA . ASP A 1 187 ? -11.104 -7.055 13.765 1.00 95.50 187 ASP A CA 1
ATOM 1490 C C . ASP A 1 187 ? -10.184 -5.935 13.261 1.00 95.50 187 ASP A C 1
ATOM 1492 O O . ASP A 1 187 ? -9.055 -6.172 12.809 1.00 95.50 187 ASP A O 1
ATOM 1496 N N . PHE A 1 188 ? -10.664 -4.696 13.361 1.00 95.94 188 PHE A N 1
ATOM 1497 C CA . PHE A 1 188 ? -9.833 -3.514 13.179 1.00 95.94 188 PHE A CA 1
ATOM 1498 C C . PHE A 1 188 ? -9.901 -2.614 14.412 1.00 95.94 188 PHE A C 1
ATOM 1500 O O . PHE A 1 188 ? -10.870 -1.877 14.619 1.00 95.94 188 PHE A O 1
ATOM 1507 N N . ASP A 1 189 ? -8.830 -2.669 15.200 1.00 97.44 189 ASP A N 1
ATOM 1508 C CA . ASP A 1 189 ? -8.732 -2.053 16.514 1.00 97.44 189 ASP A CA 1
ATOM 1509 C C . ASP A 1 189 ? -7.733 -0.895 16.488 1.00 97.44 189 ASP A C 1
ATOM 1511 O O . ASP A 1 189 ? -6.551 -1.056 16.175 1.00 97.44 189 ASP A O 1
ATOM 1515 N N . ILE A 1 190 ? -8.206 0.305 16.819 1.00 97.50 190 ILE A N 1
ATOM 1516 C CA . ILE A 1 190 ? -7.393 1.523 16.839 1.00 97.50 190 ILE A CA 1
ATOM 1517 C C . ILE A 1 190 ? -7.595 2.207 18.177 1.00 97.50 190 ILE A C 1
ATOM 1519 O O . ILE A 1 190 ? -8.657 2.781 18.445 1.00 97.50 190 ILE A O 1
ATOM 1523 N N . HIS A 1 191 ? -6.574 2.196 19.029 1.00 96.38 191 HIS A N 1
ATOM 1524 C CA . HIS A 1 191 ? -6.730 2.743 20.370 1.00 96.38 191 HIS A CA 1
ATOM 1525 C C . HIS A 1 191 ? -5.495 3.437 20.935 1.00 96.38 191 HIS A C 1
ATOM 1527 O O . HIS A 1 191 ? -4.365 3.136 20.589 1.00 96.38 191 HIS A O 1
ATOM 1533 N N . TYR A 1 192 ? -5.709 4.442 21.782 1.00 97.75 192 TYR A N 1
ATOM 1534 C CA . TYR A 1 192 ? -4.636 5.226 22.410 1.00 97.75 192 TYR A CA 1
ATOM 1535 C C . TYR A 1 192 ? -3.652 5.897 21.432 1.00 97.75 192 TYR A C 1
ATOM 1537 O O . TYR A 1 192 ? -2.461 5.997 21.729 1.00 97.75 192 TYR A O 1
ATOM 1545 N N . ASN A 1 193 ? -4.127 6.413 20.293 1.00 98.31 193 ASN A N 1
ATOM 1546 C CA . ASN A 1 193 ? -3.304 7.194 19.362 1.00 98.31 193 ASN A CA 1
ATOM 1547 C C . ASN A 1 193 ? -3.625 8.696 19.515 1.00 98.31 193 ASN A C 1
ATOM 1549 O O . ASN A 1 193 ? -4.541 9.207 18.862 1.00 98.31 193 ASN A O 1
ATOM 1553 N N . PRO A 1 194 ? -2.912 9.444 20.387 1.00 97.69 194 PRO A N 1
ATOM 1554 C CA . PRO A 1 194 ? -3.263 10.821 20.755 1.00 97.69 194 PRO A CA 1
ATOM 1555 C C . PRO A 1 194 ? -3.185 11.830 19.608 1.00 97.69 194 PRO A C 1
ATOM 1557 O O . PRO A 1 194 ? -3.784 12.900 19.716 1.00 97.69 194 PRO A O 1
ATOM 1560 N N . ASN A 1 195 ? -2.451 11.500 18.543 1.00 98.06 195 ASN A N 1
ATOM 1561 C CA . ASN A 1 195 ? -2.195 12.389 17.415 1.00 98.06 195 ASN A CA 1
ATOM 1562 C C . ASN A 1 195 ? -2.976 12.020 16.148 1.00 98.06 195 ASN A C 1
ATOM 1564 O O . ASN A 1 195 ? -2.881 12.761 15.175 1.00 98.06 195 ASN A O 1
ATOM 1568 N N . LEU A 1 196 ? -3.732 10.917 16.142 1.00 98.06 196 LEU A N 1
ATOM 1569 C CA . LEU A 1 196 ? -4.455 10.460 14.956 1.00 98.06 196 LEU A CA 1
ATOM 1570 C C . LEU A 1 196 ? -5.626 11.405 14.651 1.00 98.06 196 LEU A C 1
ATOM 1572 O O . LEU A 1 196 ? -6.547 11.529 15.459 1.00 98.06 196 LEU A O 1
ATOM 1576 N N . VAL A 1 197 ? -5.585 12.067 13.494 1.00 96.31 197 VAL A N 1
ATOM 1577 C CA . VAL A 1 197 ? -6.557 13.094 13.079 1.00 96.31 197 VAL A CA 1
ATOM 1578 C C . VAL A 1 197 ? -7.643 12.513 12.180 1.00 96.31 197 VAL A C 1
ATOM 1580 O O . VAL A 1 197 ? -8.820 12.848 12.332 1.00 96.31 197 VAL A O 1
ATOM 1583 N N . ASP A 1 198 ? -7.272 11.635 11.250 1.00 93.75 198 ASP A N 1
ATOM 1584 C CA . ASP A 1 198 ? -8.196 11.048 10.284 1.00 93.75 198 ASP A CA 1
ATOM 1585 C C . ASP A 1 198 ? -7.713 9.691 9.753 1.00 93.75 198 ASP A C 1
ATOM 1587 O O . ASP A 1 198 ? -6.591 9.254 10.011 1.00 93.75 198 ASP A O 1
ATOM 1591 N N . LEU A 1 199 ? -8.597 9.027 9.004 1.00 94.25 199 LEU A N 1
ATOM 1592 C CA . LEU A 1 199 ? -8.361 7.724 8.379 1.00 94.25 199 LEU A CA 1
ATOM 1593 C C . LEU A 1 199 ? -8.340 7.801 6.848 1.00 94.25 199 LEU A C 1
ATOM 1595 O O . LEU A 1 199 ? -8.611 6.802 6.186 1.00 94.25 199 LEU A O 1
ATOM 1599 N N . ASN A 1 200 ? -8.099 8.972 6.254 1.00 92.81 200 ASN A N 1
ATOM 1600 C CA . ASN A 1 200 ? -8.337 9.203 4.826 1.00 92.81 200 ASN A CA 1
ATOM 1601 C C . ASN A 1 200 ? -7.511 8.307 3.897 1.00 92.81 200 ASN A C 1
ATOM 1603 O O . ASN A 1 200 ? -7.918 8.116 2.758 1.00 92.81 200 ASN A O 1
ATOM 1607 N N . SER A 1 201 ? -6.409 7.720 4.358 1.00 96.31 201 SER A N 1
ATOM 1608 C CA . SER A 1 201 ? -5.652 6.736 3.579 1.00 96.31 201 SER A CA 1
ATOM 1609 C C . SER A 1 201 ? -6.418 5.430 3.343 1.00 96.31 201 SER A C 1
ATOM 1611 O O . SER A 1 201 ? -6.168 4.735 2.373 1.00 96.31 201 SER A O 1
ATOM 1613 N N . LEU A 1 202 ? -7.439 5.099 4.134 1.00 95.81 202 LEU A N 1
ATOM 1614 C CA . LEU A 1 202 ? -8.125 3.804 4.034 1.00 95.81 202 LEU A CA 1
ATOM 1615 C C . LEU A 1 202 ? -9.199 3.710 2.936 1.00 95.81 202 LEU A C 1
ATOM 1617 O O . LEU A 1 202 ? -10.005 2.787 2.954 1.00 95.81 202 LEU A O 1
ATOM 1621 N N . GLN A 1 203 ? -9.223 4.616 1.955 1.00 93.19 203 GLN A N 1
ATOM 1622 C CA . GLN A 1 203 ? -10.291 4.679 0.939 1.00 93.19 203 GLN A CA 1
ATOM 1623 C C . GLN A 1 203 ? -10.437 3.405 0.094 1.00 93.19 203 GLN A C 1
ATOM 1625 O O . GLN A 1 203 ? -11.490 3.201 -0.505 1.00 93.19 203 GLN A O 1
ATOM 1630 N N . LYS A 1 204 ? -9.409 2.553 0.008 1.00 95.31 204 LYS A N 1
ATOM 1631 C CA . LYS A 1 204 ? -9.491 1.271 -0.712 1.00 95.31 204 LYS A CA 1
ATOM 1632 C C . LYS A 1 204 ? -10.008 0.117 0.141 1.00 95.31 204 LYS A C 1
ATOM 1634 O O . LYS A 1 204 ? -10.302 -0.941 -0.415 1.00 95.31 204 LYS A O 1
ATOM 1639 N N . LEU A 1 205 ? -10.148 0.305 1.452 1.00 94.50 205 LEU A N 1
ATOM 1640 C CA . LEU A 1 205 ? -10.630 -0.726 2.356 1.00 94.50 205 LEU A CA 1
ATOM 1641 C C . LEU A 1 205 ? -12.107 -0.996 2.068 1.00 94.50 205 LEU A C 1
ATOM 1643 O O . LEU A 1 205 ? -12.949 -0.103 2.154 1.00 94.50 205 LEU A O 1
ATOM 1647 N N . THR A 1 206 ? -12.421 -2.242 1.717 1.00 92.31 206 THR A N 1
ATOM 1648 C CA . THR A 1 206 ? -13.787 -2.647 1.341 1.00 92.31 206 THR A CA 1
ATOM 1649 C C . THR A 1 206 ? -14.388 -3.696 2.270 1.00 92.31 206 THR A C 1
ATOM 1651 O O . THR A 1 206 ? -15.610 -3.880 2.268 1.00 92.31 206 THR A O 1
ATOM 1654 N N . HIS A 1 207 ? -13.554 -4.359 3.076 1.00 91.62 207 HIS A N 1
ATOM 1655 C CA . HIS A 1 207 ? -13.948 -5.470 3.934 1.00 91.62 207 HIS A CA 1
ATOM 1656 C C . HIS A 1 207 ? -13.253 -5.422 5.295 1.00 91.62 207 HIS A C 1
ATOM 1658 O O . HIS A 1 207 ? -12.027 -5.309 5.363 1.00 91.62 207 HIS A O 1
ATOM 1664 N N . ILE A 1 208 ? -14.056 -5.582 6.347 1.00 92.69 208 ILE A N 1
ATOM 1665 C CA . ILE A 1 208 ? -13.626 -5.877 7.715 1.00 92.69 208 ILE A CA 1
ATOM 1666 C C . ILE A 1 208 ? -14.478 -7.060 8.179 1.00 92.69 208 ILE A C 1
ATOM 1668 O O . ILE A 1 208 ? -15.709 -7.000 8.096 1.00 92.69 208 ILE A O 1
ATOM 1672 N N . GLY A 1 209 ? -13.836 -8.144 8.610 1.00 92.31 209 GLY A N 1
ATOM 1673 C CA . GLY A 1 209 ? -14.533 -9.389 8.928 1.00 92.31 209 GLY A CA 1
ATOM 1674 C C . GLY A 1 209 ? -15.454 -9.276 10.141 1.00 92.31 209 GLY A C 1
ATOM 1675 O O . GLY A 1 209 ? -16.604 -9.722 10.091 1.00 92.31 209 GLY A O 1
ATOM 1676 N N . ASN A 1 210 ? -14.965 -8.648 11.209 1.00 91.75 210 ASN A N 1
ATOM 1677 C CA . ASN A 1 210 ? -15.614 -8.646 12.516 1.00 91.75 210 ASN A CA 1
ATOM 1678 C C . ASN A 1 210 ? -15.845 -7.215 13.032 1.00 91.75 210 ASN A C 1
ATOM 1680 O O . ASN A 1 210 ? -16.587 -6.462 12.395 1.00 91.75 210 ASN A O 1
ATOM 1684 N N . ASP A 1 211 ? -15.298 -6.873 14.200 1.00 89.94 211 ASP A N 1
ATOM 1685 C CA . ASP A 1 211 ? -15.570 -5.641 14.925 1.00 89.94 211 ASP A CA 1
ATOM 1686 C C . ASP A 1 211 ? -14.657 -4.501 14.455 1.00 89.94 211 ASP A C 1
ATOM 1688 O O . ASP A 1 211 ? -13.572 -4.693 13.901 1.00 89.94 211 ASP A O 1
ATOM 1692 N N . LEU A 1 212 ? -15.142 -3.277 14.653 1.00 90.94 212 LEU A N 1
ATOM 1693 C CA . LEU A 1 212 ? -14.405 -2.054 14.371 1.00 90.94 212 LEU A CA 1
ATOM 1694 C C . LEU A 1 212 ? -14.424 -1.200 15.632 1.00 90.94 212 LEU A C 1
ATOM 1696 O O . LEU A 1 212 ? -15.474 -0.666 16.011 1.00 90.94 212 LEU A O 1
ATOM 1700 N N . ILE A 1 213 ? -13.270 -1.104 16.287 1.00 91.75 213 ILE A N 1
ATOM 1701 C CA . ILE A 1 213 ? -13.156 -0.542 17.630 1.00 91.75 213 ILE A CA 1
ATOM 1702 C C . ILE A 1 213 ? -12.206 0.650 17.611 1.00 91.75 213 ILE A C 1
ATOM 1704 O O . ILE A 1 213 ? -11.020 0.543 17.309 1.00 91.75 213 ILE A O 1
ATOM 1708 N N . PHE A 1 214 ? -12.739 1.801 18.005 1.00 92.62 214 PHE A N 1
ATOM 1709 C CA . PHE A 1 214 ? -11.998 3.028 18.232 1.00 92.62 214 PHE A CA 1
ATOM 1710 C C . PHE A 1 214 ? -12.107 3.429 19.694 1.00 92.62 214 PHE A C 1
ATOM 1712 O O . PHE A 1 214 ? -13.197 3.740 20.177 1.00 92.62 214 PHE A O 1
ATOM 1719 N N . TYR A 1 215 ? -10.974 3.490 20.386 1.00 94.38 215 TYR A N 1
ATOM 1720 C CA . TYR A 1 215 ? -10.952 3.859 21.797 1.00 94.38 215 TYR A CA 1
ATOM 1721 C C . TYR A 1 215 ? -9.819 4.836 22.120 1.00 94.38 215 TYR A C 1
ATOM 1723 O O . TYR A 1 215 ? -8.659 4.575 21.833 1.00 94.38 215 TYR A O 1
ATOM 1731 N N . SER A 1 216 ? -10.122 5.958 22.774 1.00 95.56 216 SER A N 1
ATOM 1732 C CA . SER A 1 216 ? -9.105 6.936 23.203 1.00 95.56 216 SER A CA 1
ATOM 1733 C C . SER A 1 216 ? -8.217 7.457 22.057 1.00 95.56 216 SER A C 1
ATOM 1735 O O . SER A 1 216 ? -6.991 7.469 22.159 1.00 95.56 216 SER A O 1
ATOM 1737 N N . ASN A 1 217 ? -8.843 7.937 20.979 1.00 96.56 217 ASN A N 1
ATOM 1738 C CA . ASN A 1 217 ? -8.194 8.677 19.889 1.00 96.56 217 ASN A CA 1
ATOM 1739 C C . ASN A 1 217 ? -8.686 10.142 19.918 1.00 96.56 217 ASN A C 1
ATOM 1741 O O . ASN A 1 217 ? -9.524 10.540 19.103 1.00 96.56 217 ASN A O 1
ATOM 1745 N N . PRO A 1 218 ? -8.226 10.953 20.891 1.00 96.06 218 PRO A N 1
ATOM 1746 C CA . PRO A 1 218 ? -8.900 12.167 21.364 1.00 96.06 218 PRO A CA 1
ATOM 1747 C C . PRO A 1 218 ? -8.977 13.309 20.356 1.00 96.06 218 PRO A C 1
ATOM 1749 O O . PRO A 1 218 ? -9.697 14.273 20.605 1.00 96.06 218 PRO A O 1
ATOM 1752 N N . ILE A 1 219 ? -8.222 13.254 19.257 1.00 96.25 219 ILE A N 1
ATOM 1753 C CA . ILE A 1 219 ? -8.270 14.274 18.207 1.00 96.25 219 ILE A CA 1
ATOM 1754 C C . ILE A 1 219 ? -8.785 13.748 16.870 1.00 96.25 219 ILE A C 1
ATOM 1756 O O . ILE A 1 219 ? -8.843 14.538 15.937 1.00 96.25 219 ILE A O 1
ATOM 1760 N N . LEU A 1 220 ? -9.198 12.478 16.790 1.00 95.06 220 LEU A N 1
ATOM 1761 C CA . LEU A 1 220 ? -9.761 11.886 15.579 1.00 95.06 220 LEU A CA 1
ATOM 1762 C C . LEU A 1 220 ? -11.054 12.620 15.211 1.00 95.06 220 LEU A C 1
ATOM 1764 O O . LEU A 1 220 ? -12.005 12.621 15.994 1.00 95.06 220 LEU A O 1
ATOM 1768 N N . GLU A 1 221 ? -11.076 13.254 14.039 1.00 91.56 221 GLU A N 1
ATOM 1769 C CA . GLU A 1 221 ? -12.151 14.160 13.615 1.00 91.56 221 GLU A CA 1
ATOM 1770 C C . GLU A 1 221 ? -13.168 13.484 12.689 1.00 91.56 221 GLU A C 1
ATOM 1772 O O . GLU A 1 221 ? -14.313 13.925 12.601 1.00 91.56 221 GLU A O 1
ATOM 1777 N N . ASN A 1 222 ? -12.771 12.423 11.979 1.00 87.38 222 ASN A N 1
ATOM 1778 C CA . ASN A 1 222 ? -13.645 11.688 11.066 1.00 87.38 222 ASN A CA 1
ATOM 1779 C C . ASN A 1 222 ? -13.120 10.275 10.757 1.00 87.38 222 ASN A C 1
ATOM 1781 O O . ASN A 1 222 ? -11.953 9.963 10.975 1.00 87.38 222 ASN A O 1
ATOM 1785 N N . VAL A 1 223 ? -13.996 9.446 10.182 1.00 88.75 223 VAL A N 1
ATOM 1786 C CA . VAL A 1 223 ? -13.695 8.088 9.691 1.00 88.75 223 VAL A CA 1
ATOM 1787 C C . VAL A 1 223 ? -13.999 7.946 8.193 1.00 88.75 223 VAL A C 1
ATOM 1789 O O . VAL A 1 223 ? -14.400 6.885 7.723 1.00 88.75 223 VAL A O 1
ATOM 1792 N N . ASN A 1 224 ? -13.825 9.021 7.414 1.00 85.94 224 ASN A N 1
ATOM 1793 C CA . ASN A 1 224 ? -14.231 9.072 5.999 1.00 85.94 224 ASN A CA 1
ATOM 1794 C C . ASN A 1 224 ? -13.500 8.057 5.113 1.00 85.94 224 ASN A C 1
ATOM 1796 O O . ASN A 1 224 ? -14.037 7.637 4.085 1.00 85.94 224 ASN A O 1
ATOM 1800 N N . GLY A 1 225 ? -12.297 7.648 5.525 1.00 88.62 225 GLY A N 1
ATOM 1801 C CA . GLY A 1 225 ? -11.558 6.532 4.932 1.00 88.62 225 GLY A CA 1
ATOM 1802 C C . GLY A 1 225 ? -12.378 5.258 4.788 1.00 88.62 225 GLY A C 1
ATOM 1803 O O . GLY A 1 225 ? -12.206 4.530 3.824 1.00 88.62 225 GLY A O 1
ATOM 1804 N N . LEU A 1 226 ? -13.321 5.020 5.700 1.00 88.75 226 LEU A N 1
ATOM 1805 C CA . LEU A 1 226 ? -14.102 3.786 5.763 1.00 88.75 226 LEU A CA 1
ATOM 1806 C C . LEU A 1 226 ? -15.378 3.817 4.913 1.00 88.75 226 LEU A C 1
ATOM 1808 O O . LEU A 1 226 ? -16.178 2.888 4.973 1.00 88.75 226 LEU A O 1
ATOM 1812 N N . SER A 1 227 ? -15.590 4.866 4.115 1.00 85.50 227 SER A N 1
ATOM 1813 C CA . SER A 1 227 ? -16.817 5.042 3.322 1.00 85.50 227 SER A CA 1
ATOM 1814 C C . SER A 1 227 ? -17.068 3.940 2.279 1.00 85.50 227 SER A C 1
ATOM 1816 O O . SER A 1 227 ? -18.211 3.749 1.869 1.00 85.50 227 SER A O 1
ATOM 1818 N N . ASN A 1 228 ? -16.031 3.192 1.880 1.00 87.19 228 ASN A N 1
ATOM 1819 C CA . ASN A 1 228 ? -16.131 2.080 0.927 1.00 87.19 228 ASN A CA 1
ATOM 1820 C C . ASN A 1 228 ? -16.249 0.696 1.590 1.00 87.19 228 ASN A C 1
ATOM 1822 O O . ASN A 1 228 ? -16.387 -0.310 0.885 1.00 87.19 228 ASN A O 1
ATOM 1826 N N . VAL A 1 229 ? -16.236 0.620 2.927 1.00 86.06 229 VAL A N 1
ATOM 1827 C CA . VAL A 1 229 ? -16.434 -0.638 3.655 1.00 86.06 229 VAL A CA 1
ATOM 1828 C C . VAL A 1 229 ? -17.893 -1.055 3.513 1.00 86.06 229 VAL A C 1
ATOM 1830 O O . VAL A 1 229 ? -18.789 -0.519 4.159 1.00 86.06 229 VAL A O 1
ATOM 1833 N N . SER A 1 230 ? -18.132 -2.014 2.622 1.00 73.56 230 SER A N 1
ATOM 1834 C CA . SER A 1 230 ? -19.478 -2.447 2.235 1.00 73.56 230 SER A CA 1
ATOM 1835 C C . SER A 1 230 ? -19.888 -3.771 2.864 1.00 73.56 230 SER A C 1
ATOM 1837 O O . SER A 1 230 ? -21.061 -4.125 2.787 1.00 73.56 230 SER A O 1
ATOM 1839 N N . LEU A 1 231 ? -18.949 -4.507 3.467 1.00 65.19 231 LEU A N 1
ATOM 1840 C CA . LEU A 1 231 ? -19.214 -5.753 4.175 1.00 65.19 231 LEU A CA 1
ATOM 1841 C C . LEU A 1 231 ? -18.703 -5.642 5.611 1.00 65.19 231 LEU A C 1
ATOM 1843 O O . LEU A 1 231 ? -17.498 -5.711 5.836 1.00 65.19 231 LEU A O 1
ATOM 1847 N N . PHE A 1 232 ? -19.631 -5.448 6.548 1.00 68.00 232 PHE A N 1
ATOM 1848 C CA . PHE A 1 232 ? -19.353 -5.348 7.978 1.00 68.00 232 PHE A CA 1
ATOM 1849 C C . PHE A 1 232 ? -20.425 -6.107 8.759 1.00 68.00 232 PHE A C 1
ATOM 1851 O O . PHE A 1 232 ? -21.623 -5.870 8.579 1.00 68.00 232 PHE A O 1
ATOM 1858 N N . THR A 1 233 ? -20.003 -7.044 9.607 1.00 69.19 233 THR A N 1
ATOM 1859 C CA . THR A 1 233 ? -20.927 -7.895 10.373 1.00 69.19 233 THR A CA 1
ATOM 1860 C C . THR A 1 233 ? -20.803 -7.774 11.888 1.00 69.19 233 THR A C 1
ATOM 1862 O O . THR A 1 233 ? -21.692 -8.275 12.582 1.00 69.19 233 THR A O 1
ATOM 1865 N N . GLY A 1 234 ? -19.755 -7.115 12.389 1.00 76.44 234 GLY A N 1
ATOM 1866 C CA . GLY A 1 234 ? -19.497 -6.932 13.817 1.00 76.44 234 GLY A CA 1
ATOM 1867 C C . GLY A 1 234 ? -20.168 -5.707 14.436 1.00 76.44 234 GLY A C 1
ATOM 1868 O O . GLY A 1 234 ? -21.150 -5.174 13.917 1.00 76.44 234 GLY A O 1
ATOM 1869 N N . ALA A 1 235 ? -19.653 -5.285 15.587 1.00 84.00 235 ALA A N 1
ATOM 1870 C CA . ALA A 1 235 ? -20.042 -4.086 16.314 1.00 84.00 235 ALA A CA 1
ATOM 1871 C C . ALA A 1 235 ? -19.100 -2.920 15.996 1.00 84.00 235 ALA A C 1
ATOM 1873 O O . ALA A 1 235 ? -17.880 -3.075 15.966 1.00 84.00 235 ALA A O 1
ATOM 1874 N N . PHE A 1 236 ? -19.672 -1.733 15.795 1.00 86.00 236 PHE A N 1
ATOM 1875 C CA . PHE A 1 236 ? -18.901 -0.499 15.672 1.00 86.00 236 PHE A CA 1
ATOM 1876 C C . PHE A 1 236 ? -18.860 0.195 17.028 1.00 86.00 236 PHE A C 1
ATOM 1878 O O . PHE A 1 236 ? -19.904 0.622 17.529 1.00 86.00 236 PHE A O 1
ATOM 1885 N N . GLN A 1 237 ? -17.675 0.312 17.617 1.00 88.00 237 GLN A N 1
ATOM 1886 C CA . GLN A 1 237 ? -17.467 0.975 18.900 1.00 88.00 237 GLN A CA 1
ATOM 1887 C C . GLN A 1 237 ? -16.588 2.204 18.710 1.00 88.00 237 GLN A C 1
ATOM 1889 O O . GLN A 1 237 ? -15.526 2.131 18.101 1.00 88.00 237 GLN A O 1
ATOM 1894 N N . LEU A 1 238 ? -17.036 3.339 19.238 1.00 88.38 238 LEU A N 1
ATOM 1895 C CA . LEU A 1 238 ? -16.310 4.600 19.181 1.00 88.38 238 LEU A CA 1
ATOM 1896 C C . LEU A 1 238 ? -16.410 5.316 20.524 1.00 88.38 238 LEU A C 1
ATOM 1898 O O . LEU A 1 238 ? -17.490 5.738 20.926 1.00 88.38 238 LEU A O 1
ATOM 1902 N N . GLU A 1 239 ? -15.286 5.483 21.207 1.00 91.62 239 GLU A N 1
ATOM 1903 C CA . GLU A 1 239 ? -15.196 6.184 22.489 1.00 91.62 239 GLU A CA 1
ATOM 1904 C C . GLU A 1 239 ? -13.894 6.990 22.560 1.00 91.62 239 GLU A C 1
ATOM 1906 O O . GLU A 1 239 ? -12.861 6.583 22.022 1.00 91.62 239 GLU A O 1
ATOM 1911 N N . GLY A 1 240 ? -13.912 8.154 23.215 1.00 90.19 240 GLY A N 1
ATOM 1912 C CA . GLY A 1 240 ? -12.688 8.935 23.400 1.00 90.19 240 GLY A CA 1
ATOM 1913 C C . GLY A 1 240 ? -12.190 9.618 22.121 1.00 90.19 240 GLY A C 1
ATOM 1914 O O . GLY A 1 240 ? -10.983 9.628 21.897 1.00 90.19 240 GLY A O 1
ATOM 1915 N N . SER A 1 241 ? -13.081 10.146 21.267 1.00 90.94 241 SER A N 1
ATOM 1916 C CA . SER A 1 241 ? -12.731 10.857 20.016 1.00 90.94 241 SER A CA 1
ATOM 1917 C C . SER A 1 241 ? -13.392 12.240 19.903 1.00 90.94 241 SER A C 1
ATOM 1919 O O . SER A 1 241 ? -14.191 12.614 20.763 1.00 90.94 241 SER A O 1
ATOM 1921 N N . LYS A 1 242 ? -13.068 13.012 18.852 1.00 91.06 242 LYS A N 1
ATOM 1922 C CA . LYS A 1 242 ? -13.744 14.284 18.514 1.00 91.06 242 LYS A CA 1
ATOM 1923 C C . LYS A 1 242 ? -14.945 14.116 17.582 1.00 91.06 242 LYS A C 1
ATOM 1925 O O . LYS A 1 242 ? -15.590 15.105 17.241 1.00 91.06 242 LYS A O 1
ATOM 1930 N N . ILE A 1 243 ? -15.243 12.899 17.137 1.00 86.88 243 ILE A N 1
ATOM 1931 C CA . ILE A 1 243 ? -16.337 12.650 16.199 1.00 86.88 243 ILE A CA 1
ATOM 1932 C C . ILE A 1 243 ? -17.673 12.833 16.920 1.00 86.88 243 ILE A C 1
ATOM 1934 O O . ILE A 1 243 ? -18.053 12.044 17.780 1.00 86.88 243 ILE A O 1
ATOM 1938 N N . GLU A 1 244 ? -18.413 13.864 16.523 1.00 76.75 244 GLU A N 1
ATOM 1939 C CA . GLU A 1 244 ? -19.748 14.155 17.060 1.00 76.75 244 GLU A CA 1
ATOM 1940 C C . GLU A 1 244 ? -20.874 13.529 16.220 1.00 76.75 244 GLU A C 1
ATOM 1942 O O . GLU A 1 244 ? -22.011 13.409 16.677 1.00 76.75 244 GLU A O 1
ATOM 1947 N N . SER A 1 245 ? -20.585 13.141 14.973 1.00 73.00 245 SER A N 1
ATOM 1948 C CA . SER A 1 245 ? -21.570 12.567 14.057 1.00 73.00 245 SER A CA 1
ATOM 1949 C C . SER A 1 245 ? -20.937 11.644 13.017 1.00 73.00 245 SER A C 1
ATOM 1951 O O . SER A 1 245 ? -19.903 11.954 12.432 1.00 73.00 245 SER A O 1
ATOM 1953 N N . LEU A 1 246 ? -21.622 10.534 12.732 1.00 70.31 246 LEU A N 1
ATOM 1954 C CA . LEU A 1 246 ? -21.247 9.527 11.737 1.00 70.31 246 LEU A CA 1
ATOM 1955 C C . LEU A 1 246 ? -22.000 9.703 10.411 1.00 70.31 246 LEU A C 1
ATOM 1957 O O . LEU A 1 246 ? -22.267 8.728 9.717 1.00 70.31 246 LEU A O 1
ATOM 1961 N N . ASN A 1 247 ? -22.354 10.937 10.039 1.00 62.62 247 ASN A N 1
ATOM 1962 C CA . ASN A 1 247 ? -23.139 11.221 8.828 1.00 62.62 247 ASN A CA 1
ATOM 1963 C C . ASN A 1 247 ? -22.561 10.609 7.533 1.00 62.62 247 ASN A C 1
ATOM 1965 O O . ASN A 1 247 ? -23.300 10.438 6.571 1.00 62.62 247 ASN A O 1
ATOM 1969 N N . ILE A 1 248 ? -21.270 10.264 7.502 1.00 60.03 248 ILE A N 1
ATOM 1970 C CA . ILE A 1 248 ? -20.601 9.643 6.347 1.00 60.03 248 ILE A CA 1
ATOM 1971 C C . ILE A 1 248 ? -20.903 8.135 6.224 1.00 60.03 248 ILE A C 1
ATOM 1973 O O . ILE A 1 248 ? -20.789 7.574 5.142 1.00 60.03 248 ILE A O 1
ATOM 1977 N N . LEU A 1 249 ? -21.365 7.483 7.295 1.00 61.59 249 LEU A N 1
ATOM 1978 C CA . LEU A 1 249 ? -21.723 6.057 7.317 1.00 61.59 249 LEU A CA 1
ATOM 1979 C C . LEU A 1 249 ? -23.216 5.804 7.017 1.00 61.59 249 LEU A C 1
ATOM 1981 O O . LEU A 1 249 ? -23.688 4.676 7.142 1.00 61.59 249 LEU A O 1
ATOM 1985 N N . ASN A 1 250 ? -23.983 6.841 6.655 1.00 53.56 250 ASN A N 1
ATOM 1986 C CA . ASN A 1 250 ? -25.447 6.798 6.742 1.00 53.56 250 ASN A CA 1
ATOM 1987 C C . ASN A 1 250 ? -26.219 6.304 5.506 1.00 53.56 250 ASN A C 1
ATOM 1989 O O . ASN A 1 250 ? -27.406 6.037 5.665 1.00 53.56 250 ASN A O 1
ATOM 1993 N N . ASP A 1 251 ? -25.623 6.125 4.321 1.00 53.66 251 ASP A N 1
ATOM 1994 C CA . ASP A 1 251 ? -26.449 5.943 3.104 1.00 53.66 251 ASP A CA 1
ATOM 1995 C C . ASP A 1 251 ? -26.307 4.624 2.330 1.00 53.66 251 ASP A C 1
ATOM 1997 O O . ASP A 1 251 ? -27.082 4.382 1.403 1.00 53.66 251 ASP A O 1
ATOM 2001 N N . ALA A 1 252 ? -25.435 3.693 2.719 1.00 45.25 252 ALA A N 1
ATOM 2002 C CA . ALA A 1 252 ? -25.415 2.383 2.068 1.00 45.25 252 ALA A CA 1
ATOM 2003 C C . ALA A 1 252 ? -24.832 1.295 2.975 1.00 45.25 252 ALA A C 1
ATOM 2005 O O . ALA A 1 252 ? -23.649 0.997 2.919 1.00 45.25 252 ALA A O 1
ATOM 2006 N N . THR A 1 253 ? -25.708 0.614 3.722 1.00 51.94 253 THR A N 1
ATOM 2007 C CA . THR A 1 253 ? -25.481 -0.716 4.322 1.00 51.94 253 THR A CA 1
ATOM 2008 C C . THR A 1 253 ? -24.457 -0.851 5.478 1.00 51.94 253 THR A C 1
ATOM 2010 O O . THR A 1 253 ? -23.286 -0.561 5.339 1.00 51.94 253 THR A O 1
ATOM 2013 N N . GLN A 1 254 ? -24.910 -1.484 6.575 1.00 52.47 254 GLN A N 1
ATOM 2014 C CA . GLN A 1 254 ? -24.201 -2.546 7.330 1.00 52.47 254 GLN A CA 1
ATOM 2015 C C . GLN A 1 254 ? -23.603 -2.348 8.734 1.00 52.47 254 GLN A C 1
ATOM 2017 O O . GLN A 1 254 ? -23.391 -3.374 9.374 1.00 52.47 254 GLN A O 1
ATOM 2022 N N . LEU A 1 255 ? -23.493 -1.159 9.333 1.00 54.53 255 LEU A N 1
ATOM 2023 C CA . LEU A 1 255 ? -23.161 -1.103 10.773 1.00 54.53 255 LEU A CA 1
ATOM 2024 C C . LEU A 1 255 ? -24.396 -1.434 11.634 1.00 54.53 255 LEU A C 1
ATOM 2026 O O . LEU A 1 255 ? -25.146 -0.560 12.071 1.00 54.53 255 LEU A O 1
ATOM 2030 N N . LYS A 1 256 ? -24.658 -2.727 11.851 1.00 54.41 256 LYS A N 1
ATOM 2031 C CA . LYS A 1 256 ? -25.594 -3.189 12.884 1.00 54.41 256 LYS A CA 1
ATOM 2032 C C . LYS A 1 256 ? -24.837 -3.139 14.211 1.00 54.41 256 LYS A C 1
ATOM 2034 O O . LYS A 1 256 ? -23.795 -3.758 14.313 1.00 54.41 256 LYS A O 1
ATOM 2039 N N . ASN A 1 257 ? -25.373 -2.460 15.226 1.00 60.47 257 ASN A N 1
ATOM 2040 C CA . ASN A 1 257 ? -24.769 -2.320 16.568 1.00 60.47 257 ASN A CA 1
ATOM 2041 C C . ASN A 1 257 ? -23.662 -1.252 16.657 1.00 60.47 257 ASN A C 1
ATOM 2043 O O . ASN A 1 257 ? -22.487 -1.551 16.845 1.00 60.47 257 ASN A O 1
ATOM 2047 N N . ILE A 1 258 ? -24.078 0.012 16.551 1.00 70.31 258 ILE A N 1
ATOM 2048 C CA . ILE A 1 258 ? -23.236 1.184 16.810 1.00 70.31 258 ILE A CA 1
ATOM 2049 C C . ILE A 1 258 ? -23.295 1.521 18.305 1.00 70.31 258 ILE A C 1
ATOM 2051 O O . ILE A 1 258 ? -24.377 1.766 18.844 1.00 70.31 258 ILE A O 1
ATOM 2055 N N . TYR A 1 259 ? -22.136 1.579 18.954 1.00 71.94 259 TYR A N 1
ATOM 2056 C CA . TYR A 1 259 ? -21.949 2.146 20.284 1.00 71.94 259 TYR A CA 1
ATOM 2057 C C . TYR A 1 259 ? -21.034 3.367 20.183 1.00 71.94 259 TYR A C 1
ATOM 2059 O O . TYR A 1 259 ? -19.892 3.257 19.745 1.00 71.94 259 TYR A O 1
ATOM 2067 N N . ILE A 1 260 ? -21.546 4.529 20.590 1.00 71.69 260 ILE A N 1
ATOM 2068 C CA . ILE A 1 260 ? -20.763 5.762 20.697 1.00 71.69 260 ILE A CA 1
ATOM 2069 C C . ILE A 1 260 ? -20.740 6.152 22.173 1.00 71.69 260 ILE A C 1
ATOM 2071 O O . ILE A 1 260 ? -21.763 6.569 22.722 1.00 71.69 260 ILE A O 1
ATOM 2075 N N . GLY A 1 261 ? -19.589 5.971 22.817 1.00 63.22 261 GLY A N 1
ATOM 2076 C CA . GLY A 1 261 ? -19.332 6.448 24.170 1.00 63.22 261 GLY A CA 1
ATOM 2077 C C . GLY A 1 261 ? -19.055 7.949 24.141 1.00 63.22 261 GLY A C 1
ATOM 2078 O O . GLY A 1 261 ? -18.175 8.404 23.412 1.00 63.22 261 GLY A O 1
ATOM 2079 N N . LEU A 1 262 ? -19.827 8.727 24.903 1.00 57.84 262 LEU A N 1
ATOM 2080 C CA . LEU A 1 262 ? -19.575 10.161 25.072 1.00 57.84 262 LEU A CA 1
ATOM 2081 C C . LEU A 1 262 ? -18.394 10.374 26.029 1.00 57.84 262 LEU A C 1
ATOM 2083 O O . LEU A 1 262 ? -18.303 9.684 27.044 1.00 57.84 262 LEU A O 1
ATOM 2087 N N . ASN A 1 263 ? -17.535 11.342 25.690 1.00 56.22 263 ASN A N 1
ATOM 2088 C CA . ASN A 1 263 ? -16.415 11.810 26.519 1.00 56.22 263 ASN A CA 1
ATOM 2089 C C . ASN A 1 263 ? -16.873 12.410 27.856 1.00 56.22 263 ASN A C 1
ATOM 2091 O O . ASN A 1 263 ? -17.911 13.117 27.864 1.00 56.22 263 ASN A O 1
#

pLDDT: mean 85.45, std 19.2, range [29.75, 98.81]

Foldseek 3Di:
DDDDPPPPPPDPDPPPDDDDDDDDPPCQWDKDWDWDDFAQFKIKIFMDDTPDPAKAKFKFKPNDTDDGRHDHRMDMGGRDHGQDKIKIWIWIDNPPDIDIDIDIDHHHHDDFQEPAAEQAAAACVSLQVVLVSLGQEYAEEYAAHYQRHADNLSLLSHAYYLYEYAHENYQYQENNNCLNHAYHNEEYHYEHHQRHAEHLSLLNHQEYNEEYEYYQNQRHAAHLSCLNNQDYAYAYYAENYNHPDHVSNPDHDDRDHYHYHDD

Solvent-accessible surface area (backbone atoms only — not comparable to full-atom values): 14158 Å² total; per-residue (Å²): 134,89,80,78,85,78,80,80,79,82,79,84,77,83,80,85,81,83,81,87,86,80,98,70,92,73,78,75,67,66,67,53,76,46,82,45,78,65,32,28,34,32,35,31,42,37,41,56,81,49,91,68,94,65,61,29,30,33,38,32,51,76,84,39,81,76,45,67,79,34,74,71,55,60,49,72,51,67,85,47,61,42,68,34,81,47,42,30,36,42,35,40,29,65,86,86,54,76,38,74,48,72,50,71,51,61,27,34,70,78,70,75,43,62,39,88,48,62,48,77,28,61,35,45,66,48,39,45,58,55,22,75,67,55,38,25,29,30,62,26,34,41,40,39,40,25,73,69,24,58,72,46,54,48,39,41,56,26,27,34,30,53,20,35,41,38,44,29,41,28,48,26,45,54,45,52,20,37,50,45,24,32,38,31,47,26,34,44,37,41,31,46,23,65,44,25,36,42,34,66,31,31,54,51,23,33,37,37,48,32,37,38,39,37,37,42,24,58,46,23,56,52,62,68,7,53,64,48,41,63,46,46,73,29,44,38,38,40,28,36,52,55,56,90,72,66,76,76,73,69,84,68,70,50,82,55,60,74,46,75,51,82,122

Sequence (263 aa):
MKYKLLIYTFLVTMLVGCSKDGSDDNTSFTFQVEVQNVTDRAATVIWTRPEGSNITYQVYLNDELIESSYRQNTYTFTGLLSETSYSGKITATNGSETTTVGFAFNTEDYVPNIYESGAYLNNQQAVNEFGSHHYNEIRYNLIITGPEIYDLTPLNDLKKVHGTIEIEHTIVQTFEGLDNLEFIGEDFDIHYNPNLVDLNSLQKLTHIGNDLIFYSNPILENVNGLSNVSLFTGAFQLEGSKIESLNILNDATQLKNIYIGLN

Nearest PDB structures (foldseek):
  4lpt-assembly6_F  TM=8.128E-01  e=1.366E-03  synthetic construct
  6q9m-assembly1_A  TM=6.706E-01  e=5.709E-04  Drosophila melanogaster
  6bt9-assembly2_B  TM=7.989E-01  e=8.662E-03  Bacillus thuringiensis
  7y6e-assembly7_G  TM=7.690E-01  e=7.426E-03  Chelicerata
  6msv-assembly9_I  TM=6.618E-01  e=1.119E-02  Homo sapiens

=== Feature glossary ===
Reading guide. The protein is described through the following features:

Foldseek 3Di. A 3Di character summarizes, for each residue, the relative orientation of the Cα frame of its nearest spatial neighbor. Because it encodes fold topology rather than chemistry, 3Di alignments detect remote structural similarity that sequence alignment misses.

Contact-map, Ramachandran, and PAE plots. Plot images: a contact map (which residues are close in 3D, as an N×N binary image), a Ramachandran scatter (backbone torsion angles, revealing secondary-structure composition at a glance), and — for AlphaFold structures — a PAE heatmap (pairwise prediction confidence).

Radius of gyration, Cα contacts, bounding box. Radius of gyration (Rg) is the root-mean-square distance of Cα atoms from their centroid — a single number for overall size and compactness. A globular domain of N residues has Rg ≈ 2.2·N^0.38 Å; an extended or disordered chain has a much larger Rg. The Cα contact count is the number of residue pairs whose Cα atoms are within 8 Å and are more than four positions apart in sequence — a standard proxy for tertiary packing density. The bounding box is the smallest axis-aligned box enclosing all Cα atoms.

Secondary structure (8-state, DSSP). Eight-state secondary structure (DSSP): H is the canonical α-helix, G the tighter 3₁₀-helix, I the wider π-helix; E/B are β-structure, T and S are turns and bends, and '-' is everything else. DSSP derives these from the pattern of main-chain N–H···O=C hydrogen bonds, not from the sequence.

B-factor. B-factor (Debye–Waller factor) reflects atomic displacement in the crystal lattice. It is an experimental observable (units Å²), not a prediction; low values mean the atom is pinned down, high values mean it moves or is heterogeneous across the crystal.

pLDDT. pLDDT is the predicted lDDT-Cα score: AlphaFold's confidence that the local environment of each residue (all inter-atomic distances within 15 Å) is correctly placed. It is a per-residue number between 0 and 100, with higher meaning more reliable.

Nearest PDB structures. Nearest PDB neighbors are the top structural matches found by Foldseek when searching this structure against the entire Protein Data Bank. Each hit reports a TM-score (0 to 1; >0.5 almost always implies the same fold) and an E-value. These are *structural* homologs — they may share no detectable sequence similarity.

Solvent-accessible surface area. Accessible surface area quantifies burial. A residue with SASA near zero is packed into the hydrophobic core; one with SASA >100 Å² sits on the surface. Computed here via the Shrake–Rupley numerical algorithm with a 1.4 Å probe.

Rendered structure images. Structure images are PyMOL renders from six orthogonal camera directions. Cartoon representation draws helices as coils and strands as arrows; sticks shows the backbone as bonds; surface shows the solvent-excluded envelope. Rainbow coloring maps sequence position to hue (blue→red, N→C); chain coloring assigns a distinct color per polypeptide.

Backbone torsions (φ/ψ). φ (phi) and ψ (psi) are the two rotatable backbone dihedrals per residue: φ is the C(i-1)–N–Cα–C torsion, ψ is the N–Cα–C–N(i+1) torsion, both in degrees on (−180°, 180°]. α-helical residues cluster near (−60°, −45°); β-strand residues near (−120°, +130°). A Ramachandran plot is simply a scatter of (φ, ψ) for every residue.

Predicted aligned error. Predicted Aligned Error (PAE) is an AlphaFold confidence matrix: entry (i, j) is the expected error in the position of residue j, in ångströms, when the prediction is superimposed on the true structure at residue i. Low PAE within a block of residues means that block is internally rigid and well-predicted; high PAE between two blocks means their relative placement is uncertain even if each block individually is confident.

mmCIF coordinates. Structure coordinates are given as an mmCIF _atom_site loop: one row per atom with element, residue name, chain id, sequence number, and x/y/z position in Å. Only the four main-chain atoms per residue are included here; side chains are omitted to keep the record compact.

InterPro / GO / CATH / organism. Database cross-references. InterPro integrates a dozen domain/family signature databases into unified entries with residue-range hits. GO terms attach function/process/location labels with evidence codes. CATH codes position the fold in a four-level structural taxonomy. Organism is the NCBI-taxonomy species name.

Secondary structure (3-state, P-SEA). SS3 is a coarse helix/strand/coil call (letters a/b/c) made by the P-SEA algorithm from inter-Cα distances and dihedrals. It is less detailed than DSSP but needs only Cα positions.

Sequence. Sequence gives the chain of amino acids in standard one-letter code (A=alanine, C=cysteine, …, Y=tyrosine), read N→C. It is the only feature that is directly encoded by the gene; all structural features are derived from the folded form of this sequence.